Protein AF-L2GIT4-F1 (afdb_monomer)

InterPro domains:
  IPR013057 Amino acid transporter, transmembrane domain [PF01490] (2-165)

Secondary structure (DSSP, 8-state):
--GGGGSS---HHHHHHHHHHHHHHHHHHHHHHHHHHHHHHGGGGTTS-HHHHHTTT-HHHHHHHHHHHHIIIIIHHHHHHHHHHHHHHHHHHHHHHHHHHHHHHHT-BTTBPPPHHHHHHHHHHHHHHHHHTT-TTHHHHHHHHHHHHHHIIIIIHHHHHHHH-TTS-HHHHHHHHHHHHHHHHHHHHHHHHHHHHHHHHTT--TTSSS-S----------

Radius of gyration: 24.83 Å; Cα contacts (8 Å, |Δi|>4): 138; chains: 1; bounding box: 71×42×86 Å

Nearest PDB structures (foldseek):
  5u0p-assembly1_V  TM=5.743E-01  e=6.640E+00  Schizosaccharomyces pombe
  3zx6-assembly1_A  TM=2.828E-01  e=5.712E+00  Archaeoglobus fulgidus DSM 4304

pLDDT: mean 74.33, std 14.84, range [29.03, 93.0]

Structure (mmCIF, N/CA/C/O backbone):
data_AF-L2GIT4-F1
#
_entry.id   AF-L2GIT4-F1
#
loop_
_atom_site.group_PDB
_atom_site.id
_atom_site.type_symbol
_atom_site.label_atom_id
_atom_site.label_alt_id
_atom_site.label_comp_id
_atom_site.label_asym_id
_atom_site.label_entity_id
_atom_site.label_seq_id
_atom_site.pdbx_PDB_ins_code
_atom_site.Cartn_x
_atom_site.Cartn_y
_atom_site.Cartn_z
_atom_site.occupancy
_atom_site.B_iso_or_equiv
_atom_site.auth_seq_id
_atom_site.auth_comp_id
_atom_site.auth_asym_id
_atom_site.auth_atom_id
_atom_site.pdbx_PDB_model_num
ATOM 1 N N . MET A 1 1 ? -21.346 -3.918 3.680 1.00 40.78 1 MET A N 1
ATOM 2 C CA . MET A 1 1 ? -21.398 -5.076 4.596 1.00 40.78 1 MET A CA 1
ATOM 3 C C . MET A 1 1 ? -20.112 -5.078 5.399 1.00 40.78 1 MET A C 1
ATOM 5 O O . MET A 1 1 ? -19.057 -5.040 4.779 1.00 40.78 1 MET A O 1
ATOM 9 N N . ASP A 1 2 ? -20.188 -5.088 6.730 1.00 61.97 2 ASP A N 1
ATOM 10 C CA . ASP A 1 2 ? -19.009 -5.288 7.581 1.00 61.97 2 ASP A CA 1
ATOM 11 C C . ASP A 1 2 ? -18.577 -6.754 7.523 1.00 61.97 2 ASP A C 1
ATOM 13 O O . ASP A 1 2 ? -19.363 -7.649 7.837 1.00 61.97 2 ASP A O 1
ATOM 17 N N . ILE A 1 3 ? -17.322 -7.004 7.142 1.00 69.69 3 ILE A N 1
ATOM 18 C CA . ILE A 1 3 ? -16.761 -8.357 6.976 1.00 69.69 3 ILE A CA 1
ATOM 19 C C . ILE A 1 3 ? -16.886 -9.160 8.281 1.00 69.69 3 ILE A C 1
ATOM 21 O O . ILE A 1 3 ? -17.221 -10.343 8.262 1.00 69.69 3 ILE A O 1
ATOM 25 N N . PHE A 1 4 ? -16.727 -8.502 9.432 1.00 73.31 4 PHE A N 1
ATOM 26 C CA . PHE A 1 4 ? -16.826 -9.151 10.739 1.00 73.31 4 PHE A CA 1
ATOM 27 C C . PHE A 1 4 ? -18.248 -9.598 11.107 1.00 73.31 4 PHE A C 1
ATOM 29 O O . PHE A 1 4 ? -18.400 -10.585 11.823 1.00 73.31 4 PHE A O 1
ATOM 36 N N . ASN A 1 5 ? -19.280 -8.941 10.564 1.00 72.25 5 ASN A N 1
ATOM 37 C CA . ASN A 1 5 ? -20.681 -9.313 10.792 1.00 72.25 5 ASN A CA 1
ATOM 38 C C . ASN A 1 5 ? -21.116 -10.522 9.949 1.00 72.25 5 ASN A C 1
ATOM 40 O O . ASN A 1 5 ? -22.176 -11.087 10.194 1.00 72.25 5 ASN A O 1
ATOM 44 N N . SER A 1 6 ? -20.300 -10.928 8.970 1.00 77.44 6 SER A N 1
ATOM 45 C CA . SER A 1 6 ? -20.538 -12.115 8.138 1.00 77.44 6 SER A CA 1
ATOM 46 C C . SER A 1 6 ? -19.859 -13.389 8.664 1.00 77.44 6 SER A C 1
ATOM 48 O O . SER A 1 6 ? -20.017 -14.460 8.082 1.00 77.44 6 SER A O 1
ATOM 50 N N . MET A 1 7 ? -19.100 -13.299 9.764 1.00 80.00 7 MET A N 1
ATOM 51 C CA . MET A 1 7 ? -18.430 -14.458 10.356 1.00 80.00 7 MET A CA 1
ATOM 52 C C . MET A 1 7 ? -19.407 -15.341 11.137 1.00 80.00 7 MET A C 1
ATOM 54 O O . MET A 1 7 ? -20.245 -14.846 11.885 1.00 80.00 7 MET A O 1
ATOM 58 N N . LYS A 1 8 ? -19.229 -16.665 11.023 1.00 80.69 8 LYS A N 1
ATOM 59 C CA . LYS A 1 8 ? -20.021 -17.676 11.749 1.00 80.69 8 LYS A CA 1
ATOM 60 C C . LYS A 1 8 ? -19.954 -17.511 13.275 1.00 80.69 8 LYS A C 1
ATOM 62 O O . LYS A 1 8 ? -20.920 -17.817 13.960 1.00 80.69 8 LYS A O 1
ATOM 67 N N . ASP A 1 9 ? -18.824 -17.029 13.790 1.00 82.88 9 ASP A N 1
ATOM 68 C CA . ASP A 1 9 ? -18.650 -16.635 15.189 1.00 82.88 9 ASP A CA 1
ATOM 69 C C . ASP A 1 9 ? -18.115 -15.198 15.242 1.00 82.88 9 ASP A C 1
ATOM 71 O O . ASP A 1 9 ? -16.945 -14.937 14.945 1.00 82.88 9 ASP A O 1
ATOM 75 N N . SER A 1 10 ? -18.997 -14.269 15.607 1.00 83.62 10 SER A N 1
ATOM 76 C CA . SER A 1 10 ? -18.726 -12.834 15.728 1.00 83.62 10 SER A CA 1
ATOM 77 C C . SER A 1 10 ? -18.300 -12.416 17.141 1.00 83.62 10 SER A C 1
ATOM 79 O O . SER A 1 10 ? -18.234 -11.220 17.440 1.00 83.62 10 SER A O 1
ATOM 81 N N . SER A 1 11 ? -17.982 -13.365 18.031 1.00 86.62 11 SER A N 1
ATOM 82 C CA . SER A 1 11 ? -17.496 -13.030 19.369 1.00 86.62 11 SER A CA 1
ATOM 83 C C . SER A 1 11 ? -16.218 -12.183 19.296 1.00 86.62 11 SER A C 1
ATOM 85 O O . SER A 1 11 ? -15.308 -12.451 18.510 1.00 86.62 11 SER A O 1
ATOM 87 N N . LEU A 1 12 ? -16.105 -11.163 20.158 1.00 83.25 12 LEU A N 1
ATOM 88 C CA . LEU A 1 12 ? -14.952 -10.245 20.175 1.00 83.25 12 LEU A CA 1
ATOM 89 C C . LEU A 1 12 ? -13.606 -10.976 20.298 1.00 83.25 12 LEU A C 1
ATOM 91 O O . LEU A 1 12 ? -12.603 -10.547 19.727 1.00 83.25 12 LEU A O 1
ATOM 95 N N . LYS A 1 13 ? -13.578 -12.093 21.037 1.00 87.06 13 LYS A N 1
ATOM 96 C CA . LYS A 1 13 ? -12.385 -12.938 21.180 1.00 87.06 13 LYS A CA 1
ATOM 97 C C . LYS A 1 13 ? -12.010 -13.601 19.854 1.00 87.06 13 LYS A C 1
ATOM 99 O O . LYS A 1 13 ? -10.832 -13.581 19.496 1.00 87.06 13 LYS A O 1
ATOM 104 N N . ASN A 1 14 ? -12.987 -14.146 19.128 1.00 86.06 14 ASN A N 1
ATOM 105 C CA . ASN A 1 14 ? -12.749 -14.779 17.836 1.00 86.06 14 ASN A CA 1
ATOM 106 C C . ASN A 1 14 ? -12.350 -13.751 16.770 1.00 86.06 14 ASN A C 1
ATOM 108 O O . ASN A 1 14 ? -11.323 -13.929 16.119 1.00 86.06 14 ASN A O 1
ATOM 112 N N . VAL A 1 15 ? -13.067 -12.624 16.680 1.00 87.31 15 VAL A N 1
ATOM 113 C CA . VAL A 1 15 ? -12.730 -11.499 15.786 1.00 87.31 15 VAL A CA 1
ATOM 114 C C . VAL A 1 15 ? -11.283 -11.059 16.005 1.00 87.31 15 VAL A C 1
ATOM 116 O O . VAL A 1 15 ? -10.499 -10.994 15.061 1.00 87.31 15 VAL A O 1
ATOM 119 N N . ARG A 1 16 ? -10.886 -10.829 17.264 1.00 86.31 16 ARG A N 1
ATOM 120 C CA . ARG A 1 16 ? -9.512 -10.441 17.602 1.00 86.31 16 ARG A CA 1
ATOM 121 C C . ARG A 1 16 ? -8.493 -11.495 17.165 1.00 86.31 16 ARG A C 1
ATOM 123 O O . ARG A 1 16 ? -7.458 -11.134 16.612 1.00 86.31 16 ARG A O 1
ATOM 130 N N . LYS A 1 17 ? -8.767 -12.778 17.412 1.00 88.44 17 LYS A N 1
ATOM 131 C CA . LYS A 1 17 ? -7.866 -13.880 17.047 1.00 88.44 17 LYS A CA 1
ATOM 132 C C . LYS A 1 17 ? -7.682 -13.976 15.530 1.00 88.44 17 LYS A C 1
ATOM 134 O O . LYS A 1 17 ? -6.545 -14.027 15.068 1.00 88.44 17 LYS A O 1
ATOM 139 N N . VAL A 1 18 ? -8.777 -13.955 14.771 1.00 88.25 18 VAL A N 1
ATOM 140 C CA . VAL A 1 18 ? -8.758 -14.007 13.301 1.00 88.25 18 VAL A CA 1
ATOM 141 C C . VAL A 1 18 ? -8.000 -12.812 12.728 1.00 88.25 18 VAL A C 1
ATOM 143 O O . VAL A 1 18 ? -7.118 -13.009 11.896 1.00 88.25 18 VAL A O 1
ATOM 146 N N . THR A 1 19 ? -8.256 -11.597 13.220 1.00 87.12 19 THR A N 1
ATOM 147 C CA . THR A 1 19 ? -7.548 -10.391 12.766 1.00 87.12 19 THR A CA 1
ATOM 148 C C . THR A 1 19 ? -6.046 -10.461 13.041 1.00 87.12 19 THR A C 1
ATOM 150 O O . THR A 1 19 ? -5.259 -10.104 12.169 1.00 87.12 19 THR A O 1
ATOM 153 N N . ILE A 1 20 ? -5.622 -10.960 14.210 1.00 90.25 20 ILE A N 1
ATOM 154 C CA . ILE A 1 20 ? -4.192 -11.128 14.529 1.00 90.25 20 ILE A CA 1
ATOM 155 C C . ILE A 1 20 ? -3.538 -12.135 13.580 1.00 90.25 20 ILE A C 1
ATOM 157 O O . ILE A 1 20 ? -2.480 -11.853 13.025 1.00 90.25 20 ILE A O 1
ATOM 161 N N . ILE A 1 21 ? -4.167 -13.293 13.366 1.00 91.06 21 ILE A N 1
ATOM 162 C CA . ILE A 1 21 ? -3.632 -14.329 12.472 1.00 91.06 21 ILE A CA 1
ATOM 163 C C . ILE A 1 21 ? -3.535 -13.794 11.040 1.00 91.06 21 ILE A C 1
ATOM 165 O O . ILE A 1 21 ? -2.487 -13.920 10.409 1.00 91.06 21 ILE A O 1
ATOM 169 N N . ALA A 1 22 ? -4.592 -13.146 10.549 1.00 88.38 22 ALA A N 1
ATOM 170 C CA . ALA A 1 22 ? -4.611 -12.541 9.223 1.00 88.38 22 ALA A CA 1
ATOM 171 C C . ALA A 1 22 ? -3.517 -11.472 9.071 1.00 88.38 22 ALA A C 1
ATOM 173 O O . ALA A 1 22 ? -2.828 -11.451 8.055 1.00 88.38 22 ALA A O 1
ATOM 174 N N . ALA A 1 23 ? -3.304 -10.633 10.090 1.00 89.19 23 ALA A N 1
ATOM 175 C CA . ALA A 1 23 ? -2.252 -9.621 10.083 1.00 89.19 23 ALA A CA 1
ATOM 176 C C . ALA A 1 23 ? -0.844 -10.238 10.055 1.00 89.19 23 ALA A C 1
ATOM 178 O O . ALA A 1 23 ? 0.008 -9.765 9.303 1.00 89.19 23 ALA A O 1
ATOM 179 N N . ILE A 1 24 ? -0.594 -11.306 10.821 1.00 92.25 24 ILE A N 1
ATOM 180 C CA . ILE A 1 24 ? 0.695 -12.020 10.818 1.00 92.25 24 ILE A CA 1
ATOM 181 C C . ILE A 1 24 ? 0.959 -12.638 9.443 1.00 92.25 24 ILE A C 1
ATOM 183 O O . ILE A 1 24 ? 2.034 -12.439 8.879 1.00 92.25 24 ILE A O 1
ATOM 187 N N . ILE A 1 25 ? -0.029 -13.343 8.885 1.00 93.00 25 ILE A N 1
ATOM 188 C CA . ILE A 1 25 ? 0.085 -13.966 7.561 1.00 93.00 25 ILE A CA 1
ATOM 189 C C . ILE A 1 25 ? 0.335 -12.897 6.496 1.00 93.00 25 ILE A C 1
ATOM 191 O O . ILE A 1 25 ? 1.255 -13.040 5.696 1.00 93.00 25 ILE A O 1
ATOM 195 N N . ALA A 1 26 ? -0.431 -11.804 6.511 1.00 88.31 26 ALA A N 1
ATOM 196 C CA . ALA A 1 26 ? -0.240 -10.697 5.583 1.00 88.31 26 ALA A CA 1
ATOM 197 C C . ALA A 1 26 ? 1.167 -10.098 5.714 1.00 88.31 26 ALA A C 1
ATOM 199 O O . ALA A 1 26 ? 1.849 -9.928 4.710 1.00 88.31 26 ALA A O 1
ATOM 200 N N . THR A 1 27 ? 1.632 -9.843 6.939 1.00 87.94 27 THR A N 1
ATOM 201 C CA . THR A 1 27 ? 2.977 -9.299 7.193 1.00 87.94 27 THR A CA 1
ATOM 202 C C . THR A 1 27 ? 4.060 -10.215 6.635 1.00 87.94 27 THR A C 1
ATOM 204 O O . THR A 1 27 ? 4.975 -9.746 5.961 1.00 87.94 27 THR A O 1
ATOM 207 N N . PHE A 1 28 ? 3.939 -11.524 6.865 1.00 92.75 28 PHE A N 1
ATOM 208 C CA . PHE A 1 28 ? 4.881 -12.505 6.339 1.00 92.75 28 PHE A CA 1
ATOM 209 C C . PHE A 1 28 ? 4.867 -12.546 4.808 1.00 92.75 28 PHE A C 1
ATOM 211 O O . PHE A 1 28 ? 5.928 -12.493 4.191 1.00 92.75 28 PHE A O 1
ATOM 218 N N . LEU A 1 29 ? 3.685 -12.584 4.187 1.00 91.12 29 LEU A N 1
ATOM 219 C CA . LEU A 1 29 ? 3.553 -12.608 2.729 1.00 91.12 29 LEU A CA 1
ATOM 220 C C . LEU A 1 29 ? 4.115 -11.335 2.088 1.00 91.12 29 LEU A C 1
ATOM 222 O O . LEU A 1 29 ? 4.920 -11.430 1.165 1.00 91.12 29 LEU A O 1
ATOM 226 N N . TYR A 1 30 ? 3.751 -10.154 2.594 1.00 85.44 30 TYR A N 1
ATOM 227 C CA . TYR A 1 30 ? 4.276 -8.886 2.084 1.00 85.44 30 TYR A CA 1
ATOM 228 C C . TYR A 1 30 ? 5.786 -8.768 2.296 1.00 85.44 30 TYR A C 1
ATOM 230 O O . TYR A 1 30 ? 6.495 -8.362 1.378 1.00 85.44 30 TYR A O 1
ATOM 238 N N . GLY A 1 31 ? 6.290 -9.167 3.468 1.00 86.19 31 GLY A N 1
ATOM 239 C CA . GLY A 1 31 ? 7.722 -9.175 3.759 1.00 86.19 31 GLY A CA 1
ATOM 240 C C . GLY A 1 31 ? 8.495 -10.122 2.841 1.00 86.19 31 GLY A C 1
ATOM 241 O O . GLY A 1 31 ? 9.517 -9.736 2.278 1.00 86.19 31 GLY A O 1
ATOM 242 N N . PHE A 1 32 ? 7.980 -11.334 2.627 1.00 89.19 32 PHE A N 1
ATOM 243 C CA . PHE A 1 32 ? 8.587 -12.325 1.742 1.00 89.19 32 PHE A CA 1
ATOM 244 C C . PHE A 1 32 ? 8.594 -11.863 0.282 1.00 89.19 32 PHE A C 1
ATOM 246 O O . PHE A 1 32 ? 9.644 -11.883 -0.360 1.00 89.19 32 PHE A O 1
ATOM 253 N N . VAL A 1 33 ? 7.453 -11.397 -0.237 1.00 85.50 33 VAL A N 1
ATOM 254 C CA . VAL A 1 33 ? 7.344 -10.888 -1.614 1.00 85.50 33 VAL A CA 1
ATOM 255 C C . VAL A 1 33 ? 8.233 -9.661 -1.812 1.00 85.50 33 VAL A C 1
ATOM 257 O O . VAL A 1 33 ? 8.939 -9.585 -2.814 1.00 85.50 33 VAL A O 1
ATOM 260 N N . GLY A 1 34 ? 8.259 -8.734 -0.850 1.00 81.62 34 GLY A N 1
ATOM 261 C CA . GLY A 1 34 ? 9.123 -7.555 -0.897 1.00 81.62 34 GLY A CA 1
ATOM 262 C C . GLY A 1 34 ? 10.608 -7.918 -0.904 1.00 81.62 34 GLY A C 1
ATOM 263 O O . GLY A 1 34 ? 11.356 -7.426 -1.746 1.00 81.62 34 GLY A O 1
ATOM 264 N N . PHE 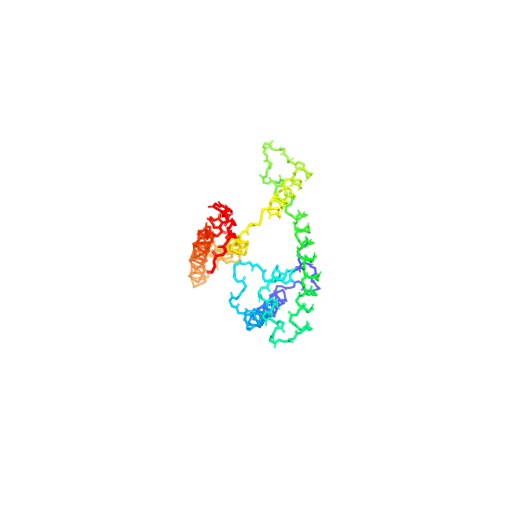A 1 35 ? 11.033 -8.826 -0.023 1.00 85.00 35 PHE A N 1
ATOM 265 C CA . PHE A 1 35 ? 12.421 -9.287 0.046 1.00 85.00 35 PHE A CA 1
ATOM 266 C C . PHE A 1 35 ? 12.855 -10.019 -1.229 1.00 85.00 35 PHE A C 1
ATOM 268 O O . PHE A 1 35 ? 13.905 -9.715 -1.797 1.00 85.00 35 PHE A O 1
ATOM 275 N N . MET A 1 36 ? 12.038 -10.959 -1.711 1.00 84.06 36 MET A N 1
ATOM 276 C CA . MET A 1 36 ? 12.332 -11.710 -2.935 1.00 84.06 36 MET A CA 1
ATOM 277 C C . MET A 1 36 ? 12.311 -10.805 -4.169 1.00 84.06 36 MET A C 1
ATOM 279 O O . MET A 1 36 ? 13.192 -10.919 -5.020 1.00 84.06 36 MET A O 1
ATOM 283 N N . GLY A 1 37 ? 11.363 -9.867 -4.241 1.00 78.75 37 GLY A N 1
ATOM 284 C CA . GLY A 1 37 ? 11.285 -8.865 -5.303 1.00 78.75 37 GLY A CA 1
ATOM 285 C C . GLY A 1 37 ? 12.512 -7.955 -5.329 1.00 78.75 37 GLY A C 1
ATOM 286 O O . GLY A 1 37 ? 13.122 -7.783 -6.384 1.00 78.75 37 GLY A O 1
ATOM 287 N N . PHE A 1 38 ? 12.940 -7.449 -4.168 1.00 82.00 38 PHE A N 1
ATOM 288 C CA . PHE A 1 38 ? 14.165 -6.655 -4.056 1.00 82.00 38 PHE A CA 1
ATOM 289 C C . PHE A 1 38 ? 15.407 -7.461 -4.455 1.00 82.00 38 PHE A C 1
ATOM 291 O O . PHE A 1 38 ? 16.266 -6.955 -5.169 1.00 82.00 38 PHE A O 1
ATOM 298 N N . ARG A 1 39 ? 15.499 -8.736 -4.067 1.00 82.44 39 ARG A N 1
ATOM 299 C CA . ARG A 1 39 ? 16.617 -9.601 -4.471 1.00 82.44 39 ARG A CA 1
ATOM 300 C C . ARG A 1 39 ? 16.641 -9.871 -5.980 1.00 82.44 39 ARG A C 1
ATOM 302 O O . ARG A 1 39 ? 17.721 -10.001 -6.552 1.00 82.44 39 ARG A O 1
ATOM 309 N N . ALA A 1 40 ? 15.474 -9.981 -6.611 1.00 77.31 40 ALA A N 1
ATOM 310 C CA . ALA A 1 40 ? 15.358 -10.274 -8.035 1.00 77.31 40 ALA A CA 1
ATOM 311 C C . ALA A 1 40 ? 15.652 -9.052 -8.917 1.00 77.31 40 ALA A C 1
ATOM 313 O O . ALA A 1 40 ? 16.379 -9.183 -9.899 1.00 77.31 40 ALA A O 1
ATOM 314 N N . VAL A 1 41 ? 15.105 -7.883 -8.568 1.00 76.56 41 VAL A N 1
ATOM 315 C CA . VAL A 1 41 ? 15.111 -6.686 -9.432 1.00 76.56 41 VAL A CA 1
ATOM 316 C C . VAL A 1 41 ? 16.031 -5.570 -8.912 1.00 76.56 41 VAL A C 1
ATOM 318 O O . VAL A 1 41 ? 16.429 -4.673 -9.655 1.00 76.56 41 VAL A O 1
ATOM 321 N N . GLY A 1 42 ? 16.426 -5.634 -7.640 1.00 74.44 42 GLY A N 1
ATOM 322 C CA . GLY A 1 42 ? 17.295 -4.649 -7.003 1.00 74.44 42 GLY A CA 1
ATOM 323 C C . GLY A 1 42 ? 16.693 -3.245 -6.990 1.00 74.44 42 GLY A C 1
ATOM 324 O O . GLY A 1 42 ? 15.481 -3.054 -6.912 1.00 74.44 42 GLY A O 1
ATOM 325 N N . THR A 1 43 ? 17.566 -2.247 -7.093 1.00 68.62 43 THR A N 1
ATOM 326 C CA . THR A 1 43 ? 17.201 -0.826 -7.196 1.00 68.62 43 THR A CA 1
ATOM 327 C C . THR A 1 43 ? 16.740 -0.416 -8.599 1.00 68.62 43 THR A C 1
ATOM 329 O O . THR A 1 43 ? 16.334 0.727 -8.787 1.00 68.62 43 THR A O 1
ATOM 332 N N . GLY A 1 44 ? 16.758 -1.331 -9.579 1.00 62.91 44 GLY A N 1
ATOM 333 C CA . GLY A 1 44 ? 16.443 -1.042 -10.984 1.00 62.91 44 GLY A CA 1
ATOM 334 C C . GLY A 1 44 ? 14.988 -0.646 -11.257 1.00 62.91 44 GLY A C 1
ATOM 335 O O . GLY A 1 44 ? 14.693 -0.155 -12.339 1.00 62.91 44 GLY A O 1
ATOM 336 N N . VAL A 1 45 ? 14.092 -0.831 -10.281 1.00 65.44 45 VAL A N 1
ATOM 337 C CA . VAL A 1 45 ? 12.664 -0.462 -10.338 1.00 65.44 45 VAL A CA 1
ATOM 338 C C . VAL A 1 45 ? 12.447 1.057 -10.284 1.00 65.44 45 VAL A C 1
ATOM 340 O O . VAL A 1 45 ? 11.456 1.559 -10.802 1.00 65.44 45 VAL A O 1
ATOM 343 N N . GLY A 1 46 ? 13.362 1.818 -9.676 1.00 67.38 46 GLY A N 1
ATOM 344 C CA . GLY A 1 46 ? 13.171 3.259 -9.496 1.00 67.38 46 GLY A CA 1
ATOM 345 C C . GLY A 1 46 ? 11.926 3.605 -8.660 1.00 67.38 46 GLY A C 1
ATOM 346 O O . GLY A 1 46 ? 11.625 2.938 -7.668 1.00 67.38 46 GLY A O 1
ATOM 347 N N . GLY A 1 47 ? 11.234 4.689 -9.032 1.00 64.44 47 GLY A N 1
ATOM 348 C CA . GLY A 1 47 ? 10.080 5.241 -8.304 1.00 64.44 47 GLY A CA 1
ATOM 349 C C . GLY A 1 47 ? 8.705 4.779 -8.796 1.00 64.44 47 GLY A C 1
ATOM 350 O O . GLY A 1 47 ? 7.695 5.195 -8.220 1.00 64.44 47 GLY A O 1
ATOM 351 N N . ASP A 1 48 ? 8.649 3.947 -9.836 1.00 68.06 48 ASP A N 1
ATOM 352 C CA . ASP A 1 48 ? 7.402 3.495 -10.448 1.00 68.06 48 ASP A CA 1
ATOM 353 C C . ASP A 1 48 ? 7.035 2.062 -10.015 1.00 68.06 48 ASP A C 1
ATOM 355 O O . ASP A 1 48 ? 7.893 1.276 -9.608 1.00 68.06 48 ASP A O 1
ATOM 359 N N . PRO A 1 49 ? 5.742 1.687 -10.031 1.00 71.12 49 PRO A N 1
ATOM 360 C CA . PRO A 1 49 ? 5.337 0.338 -9.651 1.00 71.12 49 PRO A CA 1
ATOM 361 C C . PRO A 1 49 ? 5.964 -0.732 -10.558 1.00 71.12 49 PRO A C 1
ATOM 363 O O . PRO A 1 49 ? 5.779 -0.702 -11.773 1.00 71.12 49 PRO A O 1
ATOM 366 N N . VAL A 1 50 ? 6.614 -1.734 -9.948 1.00 72.69 50 VAL A N 1
ATOM 367 C CA . VAL A 1 50 ? 7.334 -2.847 -10.614 1.00 72.69 50 VAL A CA 1
ATOM 368 C C . VAL A 1 50 ? 6.563 -3.440 -11.796 1.00 72.69 50 VAL A C 1
ATOM 370 O O . VAL A 1 50 ? 7.135 -3.712 -12.846 1.00 72.69 50 VAL A O 1
ATOM 373 N N . ILE A 1 51 ? 5.250 -3.620 -11.635 1.00 73.44 51 ILE A N 1
ATOM 374 C CA . ILE A 1 51 ? 4.391 -4.220 -12.654 1.00 73.44 51 ILE A CA 1
ATOM 375 C C . ILE A 1 51 ? 4.440 -3.464 -13.987 1.00 73.44 51 ILE A C 1
ATOM 377 O O . ILE A 1 51 ? 4.441 -4.100 -15.034 1.00 73.44 51 ILE A O 1
ATOM 381 N N . PHE A 1 52 ? 4.560 -2.136 -13.986 1.00 72.69 52 PHE A N 1
ATOM 382 C CA . PHE A 1 52 ? 4.598 -1.359 -15.227 1.00 72.69 52 PHE A CA 1
ATOM 383 C C . PHE A 1 52 ? 5.893 -1.558 -16.022 1.00 72.69 52 PHE A C 1
ATOM 385 O O . PHE A 1 52 ? 5.872 -1.431 -17.243 1.00 72.69 52 PHE A O 1
ATOM 392 N N . HIS A 1 53 ? 6.981 -1.977 -15.372 1.00 72.94 53 HIS A N 1
ATOM 393 C CA . HIS A 1 53 ? 8.225 -2.341 -16.055 1.00 72.94 53 HIS A CA 1
ATOM 394 C C . HIS A 1 53 ? 8.151 -3.711 -16.737 1.00 72.94 53 HIS A C 1
ATOM 396 O O . HIS A 1 53 ? 8.956 -4.002 -17.618 1.00 72.94 53 HIS A O 1
ATOM 402 N N . PHE A 1 54 ? 7.200 -4.563 -16.347 1.00 77.88 54 PHE A N 1
ATOM 403 C CA . PHE A 1 54 ? 7.031 -5.901 -16.919 1.00 77.88 54 PHE A CA 1
ATOM 404 C C . PHE A 1 54 ? 6.174 -5.917 -18.193 1.00 77.88 54 PHE A C 1
ATOM 406 O O . PHE A 1 54 ? 6.164 -6.918 -18.910 1.00 77.88 54 PHE A O 1
ATOM 413 N N . GLY A 1 55 ? 5.463 -4.821 -18.481 1.00 67.81 55 GLY A N 1
ATOM 414 C CA . GLY A 1 55 ? 4.670 -4.649 -19.701 1.00 67.81 55 GLY A CA 1
ATOM 415 C C . GLY A 1 55 ? 5.455 -4.106 -20.900 1.00 67.81 55 GLY A C 1
ATOM 416 O O . GLY A 1 55 ? 4.956 -4.155 -22.021 1.00 67.81 55 GLY A O 1
ATOM 417 N N . SER A 1 56 ? 6.672 -3.600 -20.686 1.00 65.31 56 SER A N 1
ATOM 418 C CA . SER A 1 56 ? 7.524 -2.983 -21.707 1.00 65.31 56 SER A CA 1
ATOM 419 C C . SER A 1 56 ? 8.892 -3.668 -21.795 1.00 65.31 56 SER A C 1
ATOM 421 O O . SER A 1 56 ? 9.283 -4.432 -20.910 1.00 65.31 56 SER A O 1
ATOM 423 N N . SER A 1 57 ? 9.629 -3.403 -22.878 1.00 67.88 57 SER A N 1
ATOM 424 C CA . SER A 1 57 ? 11.047 -3.760 -23.022 1.00 67.88 57 SER A CA 1
ATOM 425 C C . SER A 1 57 ? 11.883 -2.892 -22.077 1.00 67.88 57 SER A C 1
ATOM 427 O O . SER A 1 57 ? 12.505 -1.920 -22.495 1.00 67.88 57 SER A O 1
ATOM 429 N N . SER A 1 58 ? 11.789 -3.155 -20.775 1.00 74.56 58 SER A N 1
ATOM 430 C CA . SER A 1 58 ? 12.524 -2.402 -19.765 1.00 74.56 58 SER A CA 1
ATOM 431 C C . SER A 1 58 ? 13.888 -3.045 -19.489 1.00 74.56 58 SER A C 1
ATOM 433 O O . SER A 1 58 ? 14.001 -4.276 -19.542 1.00 74.56 58 SER A O 1
ATOM 435 N N . PRO A 1 59 ? 14.899 -2.255 -19.076 1.00 79.00 59 PRO A N 1
ATOM 436 C CA . PRO A 1 59 ? 16.205 -2.780 -18.660 1.00 79.00 59 PRO A CA 1
ATOM 437 C C . PRO A 1 59 ? 16.109 -3.831 -17.541 1.00 79.00 59 PRO A C 1
ATOM 439 O O . PRO A 1 59 ? 16.974 -4.689 -17.387 1.00 79.00 59 PRO A O 1
ATOM 442 N N . ILE A 1 60 ? 15.027 -3.786 -16.755 1.00 81.25 60 ILE A N 1
ATOM 443 C CA . ILE A 1 60 ? 14.704 -4.781 -15.731 1.00 81.25 60 ILE A CA 1
ATOM 444 C C . ILE A 1 60 ? 14.423 -6.147 -16.359 1.00 81.25 60 ILE A C 1
ATOM 446 O O . ILE A 1 60 ? 14.975 -7.152 -15.914 1.00 81.25 60 ILE A O 1
ATOM 450 N N . VAL A 1 61 ? 13.556 -6.196 -17.372 1.00 81.94 61 VAL A N 1
ATOM 451 C CA . VAL A 1 61 ? 13.176 -7.447 -18.046 1.00 81.94 61 VAL A CA 1
ATOM 452 C C . VAL A 1 61 ? 14.370 -8.018 -18.810 1.00 81.94 61 VAL A C 1
ATOM 454 O O . VAL A 1 61 ? 14.573 -9.231 -18.810 1.00 81.94 61 VAL A O 1
ATOM 457 N N . GLU A 1 62 ? 15.206 -7.161 -19.395 1.00 81.75 62 GLU A N 1
ATOM 458 C CA . GLU A 1 62 ? 16.454 -7.569 -20.052 1.00 81.75 62 GLU A CA 1
ATOM 459 C C . GLU A 1 62 ? 17.433 -8.209 -19.058 1.00 81.75 62 GLU A C 1
ATOM 461 O O . GLU A 1 62 ? 17.832 -9.357 -19.246 1.00 81.75 62 GLU A O 1
ATOM 466 N N . ASN A 1 63 ? 17.716 -7.550 -17.930 1.00 84.19 63 ASN A N 1
ATOM 467 C CA . ASN A 1 63 ? 18.613 -8.077 -16.893 1.00 84.19 63 ASN A CA 1
ATOM 468 C C . ASN A 1 63 ? 18.084 -9.384 -16.266 1.00 84.19 63 ASN A C 1
ATOM 470 O O . ASN A 1 63 ? 18.835 -10.329 -16.016 1.00 84.19 63 ASN A O 1
ATOM 474 N N . LEU A 1 64 ? 16.768 -9.487 -16.051 1.00 83.75 64 LEU A N 1
ATOM 475 C CA . LEU A 1 64 ? 16.145 -10.735 -15.600 1.00 83.75 64 LEU A CA 1
ATOM 476 C C . LEU A 1 64 ? 16.282 -11.852 -16.644 1.00 83.75 64 LEU A C 1
ATOM 478 O O . LEU A 1 64 ? 16.514 -13.004 -16.272 1.00 83.75 64 LEU A O 1
ATOM 482 N N . THR A 1 65 ? 16.154 -11.522 -17.932 1.00 86.06 65 THR A N 1
ATOM 483 C CA . THR A 1 65 ? 16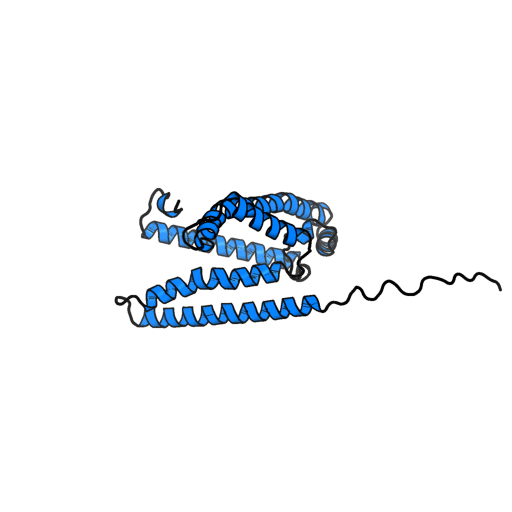.325 -12.467 -19.048 1.00 86.06 65 THR A CA 1
ATOM 484 C C . THR A 1 65 ? 17.756 -12.983 -19.124 1.00 86.06 65 THR A C 1
ATOM 486 O O . THR A 1 65 ? 17.951 -14.183 -19.308 1.00 86.06 65 THR A O 1
ATOM 489 N N . GLU A 1 66 ? 18.747 -12.121 -18.913 1.00 85.06 66 GLU A N 1
ATOM 490 C CA . GLU A 1 66 ? 20.157 -12.519 -18.866 1.00 85.06 66 GLU A CA 1
ATOM 491 C C . GLU A 1 66 ? 20.469 -13.426 -17.667 1.00 85.06 66 GLU A C 1
ATOM 493 O O . GLU A 1 66 ? 21.176 -14.422 -17.814 1.00 85.06 66 GLU A O 1
ATOM 498 N N . ARG A 1 67 ? 19.916 -13.131 -16.482 1.00 84.06 67 ARG A N 1
ATOM 499 C CA . ARG A 1 67 ? 20.202 -13.898 -15.252 1.00 84.06 67 ARG A CA 1
ATOM 500 C C . ARG A 1 67 ? 19.467 -15.230 -15.154 1.00 84.06 67 ARG A C 1
ATOM 502 O O . ARG A 1 67 ? 20.014 -16.183 -14.604 1.00 84.06 67 ARG A O 1
ATOM 509 N N . TYR A 1 68 ? 18.220 -15.287 -15.617 1.00 85.38 68 TYR A N 1
ATOM 510 C CA . TYR A 1 68 ? 17.323 -16.428 -15.390 1.00 85.38 68 TYR A CA 1
ATOM 511 C C . TYR A 1 68 ? 16.823 -17.084 -16.687 1.00 85.38 68 TYR A C 1
ATOM 513 O O . TYR A 1 68 ? 16.039 -18.035 -16.639 1.00 85.38 68 TYR A O 1
ATOM 521 N N . GLY A 1 69 ? 17.277 -16.604 -17.848 1.00 86.00 69 GLY A N 1
ATOM 522 C CA . GLY A 1 69 ? 16.877 -17.098 -19.163 1.00 86.00 69 GLY A CA 1
ATOM 523 C C . GLY A 1 69 ? 15.512 -16.578 -19.626 1.00 86.00 69 GLY A C 1
ATOM 524 O O . GLY A 1 69 ? 14.762 -15.938 -18.888 1.00 86.00 69 GLY A O 1
ATOM 525 N N . ILE A 1 70 ? 15.152 -16.889 -20.875 1.00 85.06 70 ILE A N 1
ATOM 526 C CA . ILE A 1 70 ? 13.967 -16.326 -21.548 1.00 85.06 70 ILE A CA 1
ATOM 527 C C . ILE A 1 70 ? 12.630 -16.681 -20.872 1.00 85.06 70 ILE A C 1
ATOM 529 O O . ILE A 1 70 ? 11.700 -15.876 -20.864 1.00 85.06 70 ILE A O 1
ATOM 533 N N . TYR A 1 71 ? 12.525 -17.857 -20.250 1.00 82.94 71 TYR A N 1
ATOM 534 C CA . TYR A 1 71 ? 11.284 -18.306 -19.613 1.00 82.94 71 TYR A CA 1
ATOM 535 C C . TYR A 1 71 ? 11.002 -17.587 -18.292 1.00 82.94 71 TYR A C 1
ATOM 537 O O . TYR A 1 71 ? 9.912 -17.041 -18.115 1.00 82.94 71 TYR A O 1
ATOM 545 N N . LEU A 1 72 ? 11.982 -17.533 -17.385 1.00 81.31 72 LEU A N 1
ATOM 546 C CA . LEU A 1 72 ? 11.816 -16.861 -16.093 1.00 81.31 72 LEU A CA 1
ATOM 547 C C . LEU A 1 72 ? 12.015 -15.346 -16.173 1.00 81.31 72 LEU A C 1
ATOM 549 O O . LEU A 1 72 ? 11.404 -14.623 -15.393 1.00 81.31 72 LEU A O 1
ATOM 553 N N . GLY A 1 73 ? 12.859 -14.863 -17.082 1.00 79.69 73 GLY A N 1
ATOM 554 C CA . GLY A 1 73 ? 13.215 -13.451 -17.159 1.00 79.69 73 GLY A CA 1
ATOM 555 C C . GLY A 1 73 ? 12.376 -12.614 -18.122 1.00 79.69 73 GLY A C 1
ATOM 556 O O . GLY A 1 73 ? 12.312 -11.403 -17.944 1.00 79.69 73 GLY A O 1
ATOM 557 N N . ASN A 1 74 ? 11.690 -13.237 -19.091 1.00 80.62 74 ASN A N 1
ATOM 558 C CA . ASN A 1 74 ? 10.872 -12.532 -20.087 1.00 80.62 74 ASN A CA 1
ATOM 559 C C . ASN A 1 74 ? 9.399 -12.966 -20.045 1.00 80.62 74 ASN A C 1
ATOM 561 O O . ASN A 1 74 ? 8.511 -12.144 -19.808 1.00 80.62 74 ASN A O 1
ATOM 565 N N . TYR A 1 75 ? 9.121 -14.264 -20.222 1.00 85.44 75 TYR A N 1
ATOM 566 C CA . TYR A 1 75 ? 7.740 -14.754 -20.293 1.00 85.44 75 TYR A CA 1
ATOM 567 C C . TYR A 1 75 ? 6.999 -14.655 -18.957 1.00 85.44 75 TYR A C 1
ATOM 569 O O . TYR A 1 75 ? 5.849 -14.216 -18.936 1.00 85.44 75 TYR A O 1
ATOM 577 N N . LEU A 1 76 ? 7.642 -15.016 -17.843 1.00 83.62 76 LEU A N 1
ATOM 578 C CA . LEU A 1 76 ? 7.009 -14.963 -16.524 1.00 83.62 76 LEU A CA 1
ATOM 579 C C . LEU A 1 76 ? 6.631 -13.526 -16.095 1.00 83.62 76 LEU A C 1
ATOM 581 O O . LEU A 1 76 ? 5.470 -13.326 -15.736 1.00 83.62 76 LEU A O 1
ATOM 585 N N . PRO A 1 77 ? 7.506 -12.502 -16.178 1.00 83.19 77 PRO A N 1
ATOM 586 C CA . PRO A 1 77 ? 7.122 -11.118 -15.889 1.00 83.19 77 PRO A CA 1
ATOM 587 C C . PRO A 1 77 ? 5.966 -10.615 -16.758 1.00 83.19 77 PRO A C 1
ATOM 589 O O . PRO A 1 77 ? 5.026 -10.017 -16.233 1.00 83.19 77 PRO A O 1
ATOM 592 N N . LYS A 1 78 ? 5.971 -10.922 -18.063 1.00 82.94 78 LYS A N 1
ATOM 593 C CA . LYS A 1 78 ? 4.867 -10.568 -18.973 1.00 82.94 78 LYS A CA 1
ATOM 594 C C . LYS A 1 78 ? 3.560 -11.270 -18.602 1.00 82.94 78 LYS A C 1
ATOM 596 O O . LYS A 1 78 ? 2.503 -10.641 -18.603 1.00 82.94 78 LYS A O 1
ATOM 601 N N . ALA A 1 79 ? 3.615 -12.548 -18.229 1.00 84.75 79 ALA A N 1
ATOM 602 C CA . ALA A 1 79 ? 2.447 -13.276 -17.738 1.00 84.75 79 ALA A CA 1
ATOM 603 C C . ALA A 1 79 ? 1.893 -12.629 -16.457 1.00 84.75 79 ALA A C 1
ATOM 605 O O . ALA A 1 79 ? 0.698 -12.351 -16.373 1.00 84.75 79 ALA A O 1
ATOM 606 N N . LEU A 1 80 ? 2.758 -12.283 -15.500 1.00 83.25 80 LEU A N 1
ATOM 607 C CA . LEU A 1 80 ? 2.356 -11.577 -14.281 1.00 83.25 80 LEU A CA 1
ATOM 608 C C . LEU A 1 80 ? 1.747 -10.204 -14.599 1.00 83.25 80 LEU A C 1
ATOM 610 O O . LEU A 1 80 ? 0.705 -9.866 -14.043 1.00 83.25 80 LEU A O 1
ATOM 614 N N . TYR A 1 81 ? 2.327 -9.445 -15.533 1.00 83.00 81 TYR A N 1
ATOM 615 C CA . TYR A 1 81 ? 1.751 -8.184 -16.002 1.00 83.00 81 TYR A CA 1
ATOM 616 C C . TYR A 1 81 ? 0.325 -8.381 -16.531 1.00 83.00 81 TYR A C 1
ATOM 618 O O . TYR A 1 81 ? -0.599 -7.714 -16.070 1.00 83.00 81 TYR A O 1
ATOM 626 N N . THR A 1 82 ? 0.120 -9.341 -17.435 1.00 82.69 82 THR A N 1
ATOM 627 C CA . THR A 1 82 ? -1.205 -9.610 -18.021 1.00 82.69 82 THR A CA 1
ATOM 628 C C . THR A 1 82 ? -2.235 -10.125 -17.014 1.00 82.69 82 THR A C 1
ATOM 630 O O . THR A 1 82 ? -3.418 -9.850 -17.185 1.00 82.69 82 THR A O 1
ATOM 633 N N . MET A 1 83 ? -1.820 -10.812 -15.945 1.00 82.00 83 MET A N 1
ATOM 634 C CA . MET A 1 83 ? -2.728 -11.261 -14.882 1.00 82.00 83 MET A CA 1
ATOM 635 C C . MET A 1 83 ? -3.076 -10.146 -13.892 1.00 82.00 83 MET A C 1
ATOM 637 O O . MET A 1 83 ? -4.241 -9.958 -13.545 1.00 82.00 83 MET A O 1
ATOM 641 N N . PHE A 1 84 ? -2.080 -9.394 -13.424 1.00 80.44 84 PHE A N 1
ATOM 642 C CA . PHE A 1 84 ? -2.269 -8.424 -12.346 1.00 80.44 84 PHE A CA 1
ATOM 643 C C . PHE A 1 84 ? -2.749 -7.056 -12.833 1.00 80.44 84 PHE A C 1
ATOM 645 O O . PHE A 1 84 ? -3.453 -6.371 -12.093 1.00 80.44 84 PHE A O 1
ATOM 652 N N . CYS A 1 85 ? -2.430 -6.660 -14.066 1.00 78.38 85 CYS A N 1
ATOM 653 C CA . CYS A 1 85 ? -2.870 -5.385 -14.626 1.00 78.38 85 CYS A CA 1
ATOM 654 C C . CYS A 1 85 ? -4.417 -5.290 -14.697 1.00 78.38 85 CYS A C 1
ATOM 656 O O . CYS A 1 85 ? -4.976 -4.333 -14.154 1.00 78.38 85 CYS A O 1
ATOM 658 N N . PRO A 1 86 ? -5.159 -6.302 -15.200 1.00 77.75 86 PRO A N 1
ATOM 659 C CA . PRO A 1 86 ? -6.624 -6.306 -15.144 1.00 77.75 86 PRO A CA 1
ATOM 660 C C . PRO A 1 86 ? -7.189 -6.316 -13.719 1.00 77.75 86 PRO A C 1
ATOM 662 O O . PRO A 1 86 ? -8.201 -5.667 -13.460 1.00 77.75 86 PRO A O 1
ATOM 665 N N . ILE A 1 87 ? -6.546 -7.018 -12.778 1.00 79.06 87 ILE A N 1
ATOM 666 C CA . ILE A 1 87 ? -6.958 -7.037 -11.362 1.00 79.06 87 ILE A CA 1
ATOM 667 C C . ILE A 1 87 ? -6.811 -5.639 -10.749 1.00 79.06 87 ILE A C 1
ATOM 669 O O . ILE A 1 87 ? -7.707 -5.165 -10.052 1.00 79.06 87 ILE A O 1
ATOM 673 N N . PHE A 1 88 ? -5.715 -4.947 -11.054 1.00 72.19 88 PHE A N 1
ATOM 674 C CA . PHE A 1 88 ? -5.481 -3.578 -10.612 1.00 72.19 88 PHE A CA 1
ATOM 675 C C . PHE A 1 88 ? -6.545 -2.614 -11.162 1.00 72.19 88 PHE A C 1
ATOM 677 O O . PHE A 1 88 ? -7.192 -1.902 -10.391 1.00 72.19 88 PHE A O 1
ATOM 684 N N . PHE A 1 89 ? -6.803 -2.639 -12.474 1.00 70.56 89 PHE A N 1
ATOM 685 C CA . PHE A 1 89 ? -7.798 -1.762 -13.101 1.00 70.56 89 PHE A CA 1
ATOM 686 C C . PHE A 1 89 ? -9.238 -2.082 -12.680 1.00 70.56 89 PHE A C 1
ATOM 688 O O . PHE A 1 89 ? -10.008 -1.169 -12.376 1.00 70.56 89 PHE A O 1
ATOM 695 N N . SER A 1 90 ? -9.609 -3.361 -12.596 1.00 73.69 90 SER A N 1
ATOM 696 C CA . SER A 1 90 ? -10.929 -3.755 -12.087 1.00 73.69 90 SER A CA 1
ATOM 697 C C . SER A 1 90 ? -11.108 -3.361 -10.622 1.00 73.69 90 SER A C 1
ATOM 699 O O . SER A 1 90 ? -12.173 -2.867 -10.257 1.00 73.69 90 SER A O 1
ATOM 701 N N . GLY A 1 91 ? -10.063 -3.472 -9.796 1.00 75.50 91 GLY A N 1
ATOM 702 C CA . GLY A 1 91 ? -10.073 -2.993 -8.416 1.00 75.50 91 GLY A CA 1
ATOM 703 C C . GLY A 1 91 ? -10.355 -1.493 -8.313 1.00 75.50 91 GLY A C 1
ATOM 704 O O . GLY A 1 91 ? -11.146 -1.075 -7.466 1.00 75.50 91 GLY A O 1
ATOM 705 N N . ILE A 1 92 ? -9.779 -0.673 -9.198 1.00 71.06 92 ILE A N 1
ATOM 706 C CA . ILE A 1 92 ? -10.080 0.766 -9.265 1.00 71.06 92 ILE A CA 1
ATOM 707 C C . ILE A 1 92 ? -11.567 0.986 -9.571 1.00 71.06 92 ILE A C 1
ATOM 709 O O . ILE A 1 92 ? -12.227 1.741 -8.855 1.00 71.06 92 ILE A O 1
ATOM 713 N N . ILE A 1 93 ? -12.114 0.287 -10.571 1.00 70.94 93 ILE A N 1
ATOM 714 C CA . ILE A 1 93 ? -13.532 0.384 -10.956 1.00 70.94 93 ILE A CA 1
ATOM 715 C C . ILE A 1 93 ? -14.447 -0.024 -9.792 1.00 70.94 93 ILE A C 1
ATOM 717 O O . ILE A 1 93 ? -15.391 0.697 -9.471 1.00 70.94 93 ILE A O 1
ATOM 721 N N . PHE A 1 94 ? -14.155 -1.135 -9.110 1.00 74.50 94 PHE A N 1
ATOM 722 C CA . PHE A 1 94 ? -14.924 -1.571 -7.942 1.00 74.50 94 PHE A CA 1
ATOM 723 C C . PHE A 1 94 ? -14.884 -0.545 -6.805 1.00 74.50 94 PHE A C 1
ATOM 725 O O . PHE A 1 94 ? -15.922 -0.245 -6.211 1.00 74.50 94 PHE A O 1
ATOM 732 N N . ASN A 1 95 ? -13.723 0.059 -6.543 1.00 75.00 95 ASN A N 1
ATOM 733 C CA . ASN A 1 95 ? -13.601 1.115 -5.539 1.00 75.00 95 ASN A CA 1
ATOM 734 C C . ASN A 1 95 ? -14.396 2.376 -5.910 1.00 75.00 95 ASN A C 1
ATOM 736 O O . ASN A 1 95 ? -14.927 3.035 -5.014 1.00 75.00 95 ASN A O 1
ATOM 740 N N . MET A 1 96 ? -14.580 2.688 -7.201 1.00 73.00 96 MET A N 1
ATOM 741 C CA . MET A 1 96 ? -15.433 3.813 -7.606 1.00 73.00 96 MET A CA 1
ATOM 742 C C . MET A 1 96 ? -16.865 3.668 -7.093 1.00 73.00 96 MET A C 1
ATOM 744 O O . MET A 1 96 ? -17.448 4.652 -6.645 1.00 73.00 96 MET A O 1
ATOM 748 N N . PHE A 1 97 ? -17.434 2.458 -7.100 1.00 74.94 97 PHE A N 1
ATOM 749 C CA . PHE A 1 97 ? -18.793 2.231 -6.597 1.00 74.94 97 PHE A CA 1
ATOM 750 C C . PHE A 1 97 ? -18.950 2.602 -5.118 1.00 74.94 97 PHE A C 1
ATOM 752 O O . PHE A 1 97 ? -20.029 3.033 -4.712 1.00 74.94 97 PHE A O 1
ATOM 759 N N . VAL A 1 98 ? -17.878 2.472 -4.334 1.00 77.25 98 VAL A N 1
ATOM 760 C CA . VAL A 1 98 ? -17.839 2.841 -2.913 1.00 77.25 98 VAL A CA 1
ATOM 761 C C . VAL A 1 98 ? -17.554 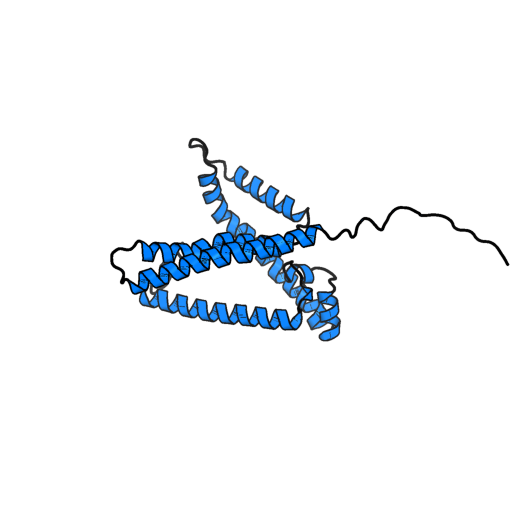4.335 -2.734 1.00 77.25 98 VAL A C 1
ATOM 763 O O . VAL A 1 98 ? -18.160 4.985 -1.884 1.00 77.25 98 VAL A O 1
ATOM 766 N N . ILE A 1 99 ? -16.662 4.897 -3.553 1.00 77.56 99 ILE A N 1
ATOM 767 C CA . ILE A 1 99 ? -16.200 6.287 -3.439 1.00 77.56 99 ILE A CA 1
ATOM 768 C C . ILE A 1 99 ? -17.240 7.283 -3.975 1.00 77.56 99 ILE A C 1
ATOM 770 O O . ILE A 1 99 ? -17.422 8.349 -3.387 1.00 77.56 99 ILE A O 1
ATOM 774 N N . ILE A 1 100 ? -17.957 6.954 -5.056 1.00 80.62 100 ILE A N 1
ATOM 775 C CA . ILE A 1 100 ? -18.916 7.866 -5.701 1.00 80.62 100 ILE A CA 1
ATOM 776 C C . ILE A 1 100 ? -19.997 8.361 -4.720 1.00 80.62 100 ILE A C 1
ATOM 778 O O . ILE A 1 100 ? -20.168 9.577 -4.632 1.00 80.62 100 ILE A O 1
ATOM 782 N N . PRO A 1 101 ? -20.686 7.511 -3.931 1.00 78.31 101 PRO A N 1
ATOM 783 C CA . PRO A 1 101 ? -21.659 7.981 -2.940 1.00 78.31 101 PRO A CA 1
ATOM 784 C C . PRO A 1 101 ? -21.057 8.911 -1.875 1.00 78.31 101 PRO A C 1
ATOM 786 O O . PRO A 1 101 ? -21.705 9.868 -1.446 1.00 78.31 101 PRO A O 1
ATOM 789 N N . ILE A 1 102 ? -19.810 8.657 -1.458 1.00 80.88 102 ILE A N 1
ATOM 790 C CA . ILE A 1 102 ? -19.091 9.482 -0.475 1.00 80.88 102 ILE A CA 1
ATOM 791 C C . ILE A 1 102 ? -18.791 10.861 -1.073 1.00 80.88 102 ILE A C 1
ATOM 793 O O . ILE A 1 102 ? -19.112 11.880 -0.458 1.00 80.88 102 ILE A O 1
ATOM 797 N N . LEU A 1 103 ? -18.256 10.899 -2.296 1.00 79.12 103 LEU A N 1
ATOM 798 C CA . LEU A 1 103 ? -17.992 12.138 -3.030 1.00 79.12 103 LEU A CA 1
ATOM 799 C C . LEU A 1 103 ? -19.281 12.913 -3.315 1.00 79.12 103 LEU A C 1
ATOM 801 O O . LEU A 1 103 ? -19.305 14.124 -3.138 1.00 79.12 103 LEU A O 1
ATOM 805 N N . GLN A 1 104 ? -20.375 12.242 -3.689 1.00 80.75 104 GLN A N 1
ATOM 806 C CA . GLN A 1 104 ? -21.677 12.891 -3.880 1.00 80.75 104 GLN A CA 1
ATOM 807 C C . GLN A 1 104 ? -22.158 13.597 -2.609 1.00 80.75 104 GLN A C 1
ATOM 809 O O . GLN A 1 104 ? -22.719 14.689 -2.684 1.00 80.75 104 GLN A O 1
ATOM 814 N N . LYS A 1 105 ? -21.926 12.996 -1.438 1.00 80.06 105 LYS A N 1
ATOM 815 C CA . LYS A 1 105 ? -22.264 13.610 -0.152 1.00 80.06 105 LYS A CA 1
ATOM 816 C C . LYS A 1 105 ? -21.361 14.808 0.155 1.00 80.06 105 LYS A C 1
ATOM 818 O O . LYS A 1 105 ? -21.863 15.844 0.583 1.00 80.06 105 LYS A O 1
ATOM 823 N N . TRP A 1 106 ? -20.059 14.690 -0.099 1.00 77.94 106 TRP A N 1
ATOM 824 C CA . TRP A 1 106 ? -19.081 15.760 0.137 1.00 77.94 106 TRP A CA 1
ATOM 825 C C . TRP A 1 106 ? -19.261 16.961 -0.796 1.00 77.94 106 TRP A C 1
ATOM 827 O O . TRP A 1 106 ? -19.168 18.100 -0.353 1.00 77.94 106 TRP A O 1
ATOM 837 N N . PHE A 1 107 ? -19.575 16.720 -2.068 1.00 78.25 107 PHE A N 1
ATOM 838 C CA . PHE A 1 107 ? -19.835 17.764 -3.061 1.00 78.25 107 PHE A CA 1
ATOM 839 C C . PHE A 1 107 ? -21.279 18.273 -3.051 1.00 78.25 107 PHE A C 1
ATOM 841 O O . PHE A 1 107 ? -21.655 19.068 -3.914 1.00 78.25 107 PHE A O 1
ATOM 848 N N . SER A 1 108 ? -22.109 17.830 -2.101 1.00 77.25 108 SER A N 1
ATOM 849 C CA . SER A 1 108 ? -23.453 18.380 -1.958 1.00 77.25 108 SER A CA 1
ATOM 850 C C . SER A 1 108 ? -23.368 19.833 -1.476 1.00 77.25 108 SER A C 1
ATOM 852 O O . SER A 1 108 ? -23.074 20.132 -0.322 1.00 77.25 108 SER A O 1
ATOM 854 N N . LEU A 1 109 ? -23.605 20.767 -2.394 1.00 66.06 109 LEU A N 1
ATOM 855 C CA . LEU A 1 109 ? -23.682 22.194 -2.104 1.00 66.06 109 LEU A CA 1
ATOM 856 C C . LEU A 1 109 ? -25.157 22.579 -1.992 1.00 66.06 109 LEU A C 1
ATOM 858 O O . LEU A 1 109 ? -25.950 22.322 -2.899 1.00 66.06 109 LEU A O 1
ATOM 862 N N . LYS A 1 110 ? -25.532 23.204 -0.869 1.00 63.34 110 LYS A N 1
ATOM 863 C CA . LYS A 1 110 ? -26.896 23.715 -0.622 1.00 63.34 110 LYS A CA 1
ATOM 864 C C . LYS A 1 110 ? -27.997 22.650 -0.791 1.00 63.34 110 LYS A C 1
ATOM 866 O O . LYS A 1 110 ? -29.039 22.915 -1.383 1.00 63.34 110 LYS A O 1
ATOM 871 N N . GLY A 1 111 ? -27.757 21.430 -0.305 1.00 67.00 111 GLY A N 1
ATOM 872 C CA . GLY A 1 111 ? -28.760 20.356 -0.283 1.00 67.00 111 GLY A CA 1
ATOM 873 C C . GLY A 1 111 ? -29.046 19.685 -1.632 1.00 67.00 111 GLY A C 1
ATOM 874 O O . GLY A 1 111 ? -29.873 18.778 -1.685 1.00 67.00 111 GLY A O 1
ATOM 875 N N . ARG A 1 112 ? -28.360 20.073 -2.716 1.00 67.69 112 ARG A N 1
ATOM 876 C CA . ARG A 1 112 ? -28.420 19.358 -3.997 1.00 67.69 112 ARG A CA 1
ATOM 877 C C . ARG A 1 112 ? -27.236 18.408 -4.102 1.00 67.69 112 ARG A C 1
ATOM 879 O O . ARG A 1 112 ? -26.088 18.840 -4.181 1.00 67.69 112 ARG A O 1
ATOM 886 N N . THR A 1 113 ? -27.512 17.110 -4.095 1.00 72.31 113 THR A N 1
ATOM 887 C CA . THR A 1 113 ? -26.503 16.087 -4.365 1.00 72.31 113 THR A CA 1
ATOM 888 C C . THR A 1 113 ? -26.205 16.054 -5.870 1.00 72.31 113 THR A C 1
ATOM 890 O O . THR A 1 113 ? -27.135 15.972 -6.677 1.00 72.31 113 THR A O 1
ATOM 893 N N . PRO A 1 114 ? -24.931 16.140 -6.293 1.00 73.56 114 PRO A N 1
ATOM 894 C CA . PRO A 1 114 ? -24.573 16.001 -7.699 1.00 73.56 114 PRO A CA 1
ATOM 895 C C . PRO A 1 114 ? -24.967 14.614 -8.212 1.00 73.56 114 PRO A C 1
ATOM 897 O O . PRO A 1 114 ? -24.916 13.618 -7.481 1.0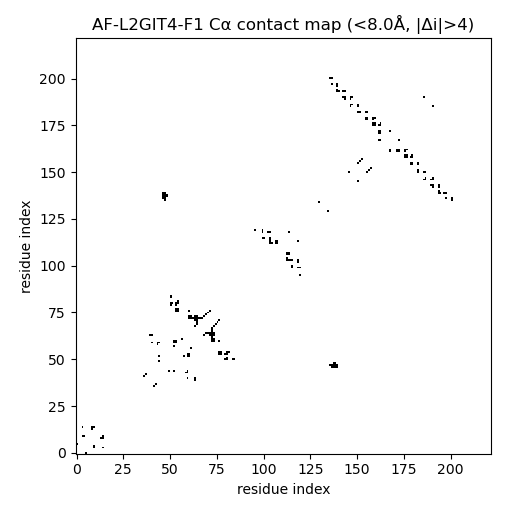0 73.56 114 PRO A O 1
ATOM 900 N N . SER A 1 115 ? -25.373 14.538 -9.481 1.00 82.25 115 SER A N 1
ATOM 901 C CA . SER A 1 115 ? -25.815 13.275 -10.069 1.00 82.25 115 SER A CA 1
ATOM 902 C C . SER A 1 115 ? -24.667 12.264 -10.118 1.00 82.25 115 SER A C 1
ATOM 904 O O . SER A 1 115 ? -23.494 12.612 -10.281 1.00 82.25 115 SER A O 1
ATOM 906 N N . ARG A 1 116 ? -25.009 10.979 -9.988 1.00 77.94 116 ARG A N 1
ATOM 907 C CA . ARG A 1 116 ? -24.022 9.891 -9.977 1.00 77.94 116 ARG A CA 1
ATOM 908 C C . ARG A 1 116 ? -23.199 9.873 -11.265 1.00 77.94 116 ARG A C 1
ATOM 910 O O . ARG A 1 116 ? -21.993 9.656 -11.216 1.00 77.94 116 ARG A O 1
ATOM 917 N N . ALA A 1 117 ? -23.850 10.154 -12.393 1.00 79.44 117 ALA A N 1
ATOM 918 C CA . ALA A 1 117 ? -23.217 10.243 -13.702 1.00 79.44 117 ALA A CA 1
ATOM 919 C C . ALA A 1 117 ? -22.157 11.354 -13.760 1.00 79.44 117 ALA A C 1
ATOM 921 O O . ALA A 1 117 ? -21.073 11.112 -14.273 1.00 79.44 117 ALA A O 1
ATOM 922 N N . VAL A 1 118 ? -22.420 12.528 -13.172 1.00 78.19 118 VAL A N 1
ATOM 923 C CA . VAL A 1 118 ? -21.467 13.653 -13.160 1.00 78.19 118 VAL A CA 1
ATOM 924 C C . VAL A 1 118 ? -20.232 13.330 -12.319 1.00 78.19 118 VAL A C 1
ATOM 926 O O . VAL A 1 118 ? -19.113 13.549 -12.772 1.00 78.19 118 VAL A O 1
ATOM 929 N N . VAL A 1 119 ? -20.415 12.754 -11.126 1.00 77.88 119 VAL A N 1
ATOM 930 C CA . VAL A 1 119 ? -19.284 12.354 -10.267 1.00 77.88 119 VAL A CA 1
ATOM 931 C C . VAL A 1 119 ? -18.468 11.230 -10.911 1.00 77.88 119 VAL A C 1
ATOM 933 O O . VAL A 1 119 ? -17.242 11.264 -10.871 1.00 77.88 119 VAL A O 1
ATOM 936 N N . THR A 1 120 ? -19.136 10.270 -11.557 1.00 79.00 120 THR A N 1
ATOM 937 C CA . THR A 1 120 ? -18.465 9.186 -12.293 1.00 79.00 120 THR A CA 1
ATOM 938 C C . THR A 1 120 ? -17.671 9.739 -13.475 1.00 79.00 120 THR A C 1
ATOM 940 O O . THR A 1 120 ? -16.500 9.413 -13.622 1.00 79.00 120 THR A O 1
ATOM 943 N N . LEU A 1 121 ? -18.274 10.622 -14.279 1.00 81.19 121 LEU A N 1
ATOM 944 C CA . LEU A 1 121 ? -17.625 11.241 -15.433 1.00 81.19 121 LEU A CA 1
ATOM 945 C C . LEU A 1 121 ? -16.389 12.043 -15.014 1.00 81.19 121 LEU A C 1
ATOM 947 O O . LEU A 1 121 ? -15.334 11.866 -15.610 1.00 81.19 121 LEU A O 1
ATOM 951 N N . ALA A 1 122 ? -16.489 12.869 -13.970 1.00 78.25 122 ALA A N 1
ATOM 952 C CA . ALA A 1 122 ? -15.354 13.640 -13.462 1.00 78.25 122 ALA A CA 1
ATOM 953 C C . ALA A 1 122 ? -14.190 12.734 -13.027 1.00 78.25 122 ALA A C 1
ATOM 955 O O . ALA A 1 122 ? -13.030 13.023 -13.313 1.00 78.25 122 ALA A O 1
ATOM 956 N N . LEU A 1 123 ? -14.503 11.611 -12.380 1.00 76.69 123 LEU A N 1
ATOM 957 C CA . LEU A 1 123 ? -13.505 10.659 -11.905 1.00 76.69 123 LEU A CA 1
ATOM 958 C C . LEU A 1 123 ? -12.880 9.856 -13.060 1.00 76.69 123 LEU A C 1
ATOM 960 O O . LEU A 1 123 ? -11.670 9.647 -13.074 1.00 76.69 123 LEU A O 1
ATOM 964 N N . CYS A 1 124 ? -13.668 9.483 -14.072 1.00 77.25 124 CYS A N 1
ATOM 965 C CA . CYS A 1 124 ? -13.162 8.887 -15.310 1.00 77.25 124 CYS A CA 1
ATOM 966 C C . CYS A 1 124 ? -12.274 9.859 -16.097 1.00 77.25 124 CYS A C 1
ATOM 968 O O . CYS A 1 124 ? -11.220 9.449 -16.570 1.00 77.25 124 CYS A O 1
ATOM 970 N N . VAL A 1 125 ? -12.659 11.135 -16.207 1.00 77.38 125 VAL A N 1
ATOM 971 C CA . VAL A 1 125 ? -11.851 12.178 -16.862 1.00 77.38 125 VAL A CA 1
ATOM 972 C C . VAL A 1 125 ? -10.540 12.391 -16.111 1.00 77.38 125 VAL A C 1
ATOM 974 O O . VAL A 1 125 ? -9.495 12.467 -16.747 1.00 77.38 125 VAL A O 1
ATOM 977 N N . PHE A 1 126 ? -10.570 12.419 -14.775 1.00 72.94 126 PHE A N 1
ATOM 978 C CA . PHE A 1 126 ? -9.358 12.486 -13.960 1.00 72.94 126 PHE A CA 1
ATOM 979 C C . PHE A 1 126 ? -8.438 11.291 -14.235 1.00 72.94 126 PHE A C 1
ATOM 981 O O . PHE A 1 126 ? -7.278 11.489 -14.580 1.00 72.94 126 PHE A O 1
ATOM 988 N N . LEU A 1 127 ? -8.957 10.060 -14.174 1.00 70.69 1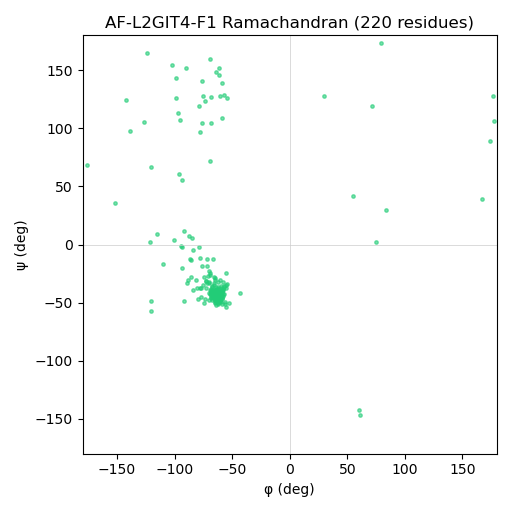27 LEU A N 1
ATOM 989 C CA . LEU A 1 127 ? -8.150 8.866 -14.436 1.00 70.69 127 LEU A CA 1
ATOM 990 C C . LEU A 1 127 ? -7.605 8.812 -15.865 1.00 70.69 127 LEU A C 1
ATOM 992 O O . LEU A 1 127 ? -6.451 8.445 -16.066 1.00 70.69 127 LEU A O 1
ATOM 996 N N . PHE A 1 128 ? -8.409 9.204 -16.850 1.00 68.38 128 PHE A N 1
ATOM 997 C CA . PHE A 1 128 ? -7.995 9.267 -18.248 1.00 68.38 128 PHE A CA 1
ATOM 998 C C . PHE A 1 128 ? -6.905 10.323 -18.463 1.00 68.38 128 PHE A C 1
ATOM 1000 O O . PHE A 1 128 ? -5.894 10.037 -19.099 1.00 68.38 128 PHE A O 1
ATOM 1007 N N . ALA A 1 129 ? -7.045 11.506 -17.857 1.00 64.06 129 ALA A N 1
ATOM 1008 C CA . ALA A 1 129 ? -6.017 12.544 -17.887 1.00 64.06 129 ALA A CA 1
ATOM 1009 C C . ALA A 1 129 ? -4.703 12.064 -17.245 1.00 64.06 129 ALA A C 1
ATOM 1011 O O . ALA A 1 129 ? -3.633 12.288 -17.808 1.00 64.06 129 ALA A O 1
ATOM 1012 N N . THR A 1 130 ? -4.776 11.336 -16.123 1.00 61.88 130 THR A N 1
ATOM 1013 C CA . THR A 1 130 ? -3.594 10.726 -15.485 1.00 61.88 130 THR A CA 1
ATOM 1014 C C . THR A 1 130 ? -3.013 9.536 -16.255 1.00 61.88 130 THR A C 1
ATOM 1016 O O . THR A 1 130 ? -1.872 9.163 -16.010 1.00 61.88 130 THR A O 1
ATOM 1019 N N . ALA A 1 131 ? -3.779 8.928 -17.166 1.00 60.22 131 ALA A N 1
ATOM 1020 C CA . ALA A 1 131 ? -3.324 7.818 -18.002 1.00 60.22 131 ALA A CA 1
ATOM 1021 C C . ALA A 1 131 ? -2.662 8.291 -19.308 1.00 60.22 131 ALA A C 1
ATOM 1023 O O . ALA A 1 131 ? -1.772 7.614 -19.812 1.00 60.22 131 ALA A O 1
ATOM 1024 N N . ILE A 1 132 ? -3.083 9.439 -19.856 1.00 56.28 132 ILE A N 1
ATOM 1025 C CA . ILE A 1 132 ? -2.503 10.012 -21.083 1.00 56.28 132 ILE A CA 1
ATOM 1026 C C . ILE A 1 132 ? -1.201 10.760 -20.800 1.00 56.28 132 ILE A C 1
ATOM 1028 O O . ILE A 1 132 ? -0.281 10.713 -21.614 1.00 56.28 132 ILE A O 1
ATOM 1032 N N . VAL A 1 133 ? -1.111 11.459 -19.667 1.00 56.50 133 VAL A N 1
ATOM 1033 C CA . VAL A 1 133 ? 0.127 12.126 -19.256 1.00 56.50 133 VAL A CA 1
ATOM 1034 C C . VAL A 1 133 ? 0.863 11.182 -18.310 1.00 56.50 133 VAL A C 1
ATOM 1036 O O . VAL A 1 133 ? 0.405 11.027 -17.178 1.00 56.50 133 VAL A O 1
ATOM 1039 N N . PRO A 1 134 ? 1.971 10.537 -18.725 1.00 55.03 134 PRO A N 1
ATOM 1040 C CA . PRO A 1 134 ? 2.742 9.696 -17.822 1.00 55.03 134 PRO A CA 1
ATOM 1041 C C . PRO A 1 134 ? 3.222 10.546 -16.642 1.00 55.03 134 PRO A C 1
ATOM 1043 O O . PRO A 1 134 ? 4.064 11.432 -16.787 1.00 55.03 134 PRO A O 1
ATOM 1046 N N . ILE A 1 135 ? 2.645 10.306 -15.465 1.00 59.28 135 ILE A N 1
ATOM 1047 C CA . ILE A 1 135 ? 3.080 10.947 -14.226 1.00 59.28 135 ILE A CA 1
ATOM 1048 C C . ILE A 1 135 ? 4.342 10.216 -13.781 1.00 59.28 135 ILE A C 1
ATOM 1050 O O . ILE A 1 135 ? 4.264 9.165 -13.148 1.00 59.28 135 ILE A O 1
ATOM 1054 N N . SER A 1 136 ? 5.506 10.773 -14.113 1.00 58.12 136 SER A N 1
ATOM 1055 C CA . SER A 1 136 ? 6.782 10.325 -13.552 1.00 58.12 136 SER A CA 1
ATOM 1056 C C . SER A 1 136 ? 6.709 10.360 -12.021 1.00 58.12 136 SER A C 1
ATOM 1058 O O . SER A 1 136 ? 6.381 11.406 -11.447 1.00 58.12 136 SER A O 1
ATOM 1060 N N . GLY A 1 137 ? 7.008 9.242 -11.354 1.00 63.88 137 GLY A N 1
ATOM 1061 C CA . GLY A 1 137 ? 6.930 9.152 -9.894 1.00 63.88 137 GLY A CA 1
ATOM 1062 C C . GLY A 1 137 ? 5.526 8.844 -9.371 1.00 63.88 137 GLY A C 1
ATOM 1063 O O . GLY A 1 137 ? 5.187 9.230 -8.246 1.00 63.88 137 GLY A O 1
ATOM 1064 N N . LEU A 1 138 ? 4.709 8.125 -10.148 1.00 69.56 138 LEU A N 1
ATOM 1065 C CA . LEU A 1 138 ? 3.385 7.663 -9.722 1.00 69.56 138 LEU A CA 1
ATOM 1066 C C . LEU A 1 138 ? 3.471 6.851 -8.419 1.00 69.56 138 LEU A C 1
ATOM 1068 O O . LEU A 1 138 ? 2.619 7.003 -7.543 1.00 69.56 138 LEU A O 1
ATOM 1072 N N . GLY A 1 139 ? 4.522 6.043 -8.243 1.00 69.94 139 GLY A N 1
ATOM 1073 C CA . GLY A 1 139 ? 4.751 5.309 -6.996 1.00 69.94 139 GLY A CA 1
ATOM 1074 C C . GLY A 1 139 ? 5.004 6.230 -5.798 1.00 69.94 139 GLY A C 1
ATOM 1075 O O . GLY A 1 139 ? 4.495 5.967 -4.706 1.00 69.94 139 GLY A O 1
ATOM 1076 N N . SER A 1 140 ? 5.694 7.357 -5.993 1.00 71.81 140 SER A N 1
ATOM 1077 C CA . SER A 1 140 ? 5.874 8.383 -4.956 1.00 71.81 140 SER A CA 1
ATOM 1078 C C . SER A 1 140 ? 4.564 9.100 -4.626 1.00 71.81 140 SER A C 1
ATOM 1080 O O . SER A 1 140 ? 4.264 9.290 -3.448 1.00 71.81 140 SER A O 1
ATOM 1082 N N . VAL A 1 141 ? 3.733 9.416 -5.625 1.00 73.50 141 VAL A N 1
ATOM 1083 C CA . VAL A 1 141 ? 2.397 10.006 -5.410 1.00 73.50 141 VAL A CA 1
ATOM 1084 C C . VAL A 1 141 ? 1.484 9.043 -4.644 1.00 73.50 141 VAL A C 1
ATOM 1086 O O . VAL A 1 141 ? 0.878 9.435 -3.646 1.00 73.50 141 VAL A O 1
ATOM 1089 N N . ILE A 1 142 ? 1.433 7.770 -5.052 1.00 76.62 142 ILE A N 1
ATOM 1090 C CA . ILE A 1 142 ? 0.672 6.723 -4.353 1.00 76.62 142 ILE A CA 1
ATOM 1091 C C . ILE A 1 142 ? 1.183 6.558 -2.919 1.00 76.62 142 ILE A C 1
ATOM 1093 O O . ILE A 1 142 ? 0.376 6.434 -2.001 1.00 76.62 142 ILE A O 1
ATOM 1097 N N . SER A 1 143 ? 2.501 6.608 -2.707 1.00 75.50 143 SER A N 1
ATOM 1098 C CA . SER A 1 143 ? 3.096 6.513 -1.369 1.00 75.50 143 SER A CA 1
ATOM 1099 C C . SER A 1 143 ? 2.691 7.691 -0.482 1.00 75.50 143 SER A C 1
ATOM 1101 O O . SER A 1 143 ? 2.282 7.473 0.653 1.00 75.50 143 SER A O 1
ATOM 1103 N N . ILE A 1 144 ? 2.732 8.925 -0.997 1.00 79.25 144 ILE A N 1
ATOM 1104 C CA . ILE A 1 144 ? 2.310 10.129 -0.260 1.00 79.25 144 ILE A CA 1
ATOM 1105 C C . ILE A 1 144 ? 0.829 10.039 0.121 1.00 79.25 144 ILE A C 1
ATOM 1107 O O . ILE A 1 144 ? 0.479 10.221 1.287 1.00 79.25 144 ILE A O 1
ATOM 1111 N N . ILE A 1 145 ? -0.041 9.711 -0.840 1.00 80.62 145 ILE A N 1
ATOM 1112 C CA . ILE A 1 145 ? -1.478 9.523 -0.587 1.00 80.62 145 ILE A CA 1
ATOM 1113 C C . ILE A 1 145 ? -1.687 8.406 0.442 1.00 80.62 145 ILE A C 1
ATOM 1115 O O . ILE A 1 145 ? -2.478 8.554 1.374 1.00 80.62 145 ILE A O 1
ATOM 1119 N N . GLY A 1 146 ? -0.935 7.313 0.312 1.00 79.81 146 GLY A N 1
ATOM 1120 C CA . GLY A 1 146 ? -0.911 6.209 1.259 1.00 79.81 146 GLY A CA 1
ATOM 1121 C C . GLY A 1 146 ? -0.579 6.682 2.670 1.00 79.81 146 GLY A C 1
ATOM 1122 O O . GLY A 1 146 ? -1.367 6.441 3.582 1.00 79.81 146 GLY A O 1
ATOM 1123 N N . PHE A 1 147 ? 0.525 7.405 2.867 1.00 80.25 147 PHE A N 1
ATOM 1124 C CA . PHE A 1 147 ? 0.926 7.903 4.185 1.00 80.25 147 PHE A CA 1
ATOM 1125 C C . PHE A 1 147 ? -0.095 8.877 4.778 1.00 80.25 147 PHE A C 1
ATOM 1127 O O . PHE A 1 147 ? -0.416 8.761 5.961 1.00 80.25 147 PHE A O 1
ATOM 1134 N N . LEU A 1 148 ? -0.648 9.784 3.971 1.00 82.69 148 LEU A N 1
ATOM 1135 C CA . LEU A 1 148 ? -1.622 10.778 4.427 1.00 82.69 148 LEU A CA 1
ATOM 1136 C C . LEU A 1 148 ? -2.981 10.174 4.790 1.00 82.69 148 LEU A C 1
ATOM 1138 O O . LEU A 1 148 ? -3.640 10.677 5.693 1.00 82.69 148 LEU A O 1
ATOM 1142 N N . LEU A 1 149 ? -3.413 9.106 4.116 1.00 83.31 149 LEU A N 1
ATOM 1143 C CA . LEU A 1 149 ? -4.712 8.483 4.386 1.00 83.31 149 LEU A CA 1
ATOM 1144 C C . LEU A 1 149 ? -4.608 7.355 5.414 1.00 83.31 149 LEU A C 1
ATOM 1146 O O . LEU A 1 149 ? -5.373 7.310 6.376 1.00 83.31 149 LEU A O 1
ATOM 1150 N N . THR A 1 150 ? -3.654 6.441 5.249 1.00 82.12 150 THR A N 1
ATOM 1151 C CA . THR A 1 150 ? -3.585 5.230 6.081 1.00 82.12 150 THR A CA 1
ATOM 1152 C C . THR A 1 150 ? -3.059 5.507 7.484 1.00 82.12 150 THR A C 1
ATOM 1154 O O . THR A 1 150 ? -3.551 4.894 8.432 1.00 82.12 150 THR A O 1
ATOM 1157 N N . THR A 1 151 ? -2.124 6.448 7.654 1.00 83.06 151 THR A N 1
ATOM 1158 C CA . THR A 1 151 ? -1.516 6.734 8.965 1.00 83.06 151 THR A CA 1
ATOM 1159 C C . THR A 1 151 ? -2.533 7.309 9.960 1.00 83.06 151 THR A C 1
ATOM 1161 O O . THR A 1 151 ? -2.641 6.778 11.073 1.00 83.06 151 THR A O 1
ATOM 1164 N N . PRO A 1 152 ? -3.360 8.312 9.587 1.00 81.62 152 PRO A N 1
ATOM 1165 C CA . PRO A 1 152 ? -4.414 8.809 10.465 1.00 81.62 152 PRO A CA 1
ATOM 1166 C C . PRO A 1 152 ? -5.459 7.750 10.815 1.00 81.62 152 PRO A C 1
ATOM 1168 O O . PRO A 1 152 ? -5.846 7.632 11.976 1.00 81.62 152 PRO A O 1
ATOM 1171 N N . LEU A 1 153 ? -5.896 6.966 9.827 1.00 83.75 153 LEU A N 1
ATOM 1172 C CA . LEU A 1 153 ? -6.939 5.952 10.000 1.00 83.75 153 LEU A CA 1
ATOM 1173 C C . LEU A 1 153 ? -6.471 4.762 10.851 1.00 83.75 153 LEU A C 1
ATOM 1175 O O . LEU A 1 153 ? -7.235 4.264 11.676 1.00 83.75 153 LEU A O 1
ATOM 1179 N N . SER A 1 154 ? -5.225 4.321 10.674 1.00 81.88 154 SER A N 1
ATOM 1180 C CA . SER A 1 154 ? -4.720 3.083 11.287 1.00 81.88 154 SER A CA 1
ATOM 1181 C C . SER A 1 154 ? -4.113 3.299 12.670 1.00 81.88 154 SER A C 1
ATOM 1183 O O . SER A 1 154 ? -4.218 2.419 13.522 1.00 81.88 154 SER A O 1
ATOM 1185 N N . PHE A 1 155 ? -3.484 4.454 12.908 1.00 82.94 155 PHE A N 1
ATOM 1186 C CA . PHE A 1 155 ? -2.714 4.697 14.133 1.00 82.94 155 PHE A CA 1
ATOM 1187 C C . PHE A 1 155 ? -3.240 5.886 14.929 1.00 82.94 155 PHE A C 1
ATOM 1189 O O . PHE A 1 155 ? -3.489 5.762 16.129 1.00 82.94 155 PHE A O 1
ATOM 1196 N N . MET A 1 156 ? -3.468 7.025 14.271 1.00 83.62 156 MET A N 1
ATOM 1197 C CA . MET A 1 156 ? -3.839 8.256 14.970 1.00 83.62 156 MET A CA 1
ATOM 1198 C C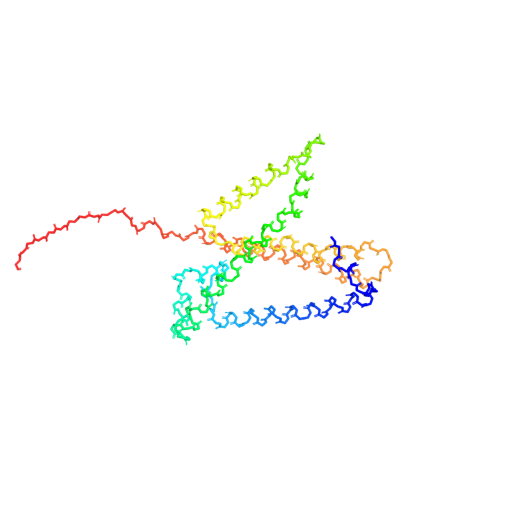 . MET A 1 156 ? -5.254 8.182 15.553 1.00 83.62 156 MET A C 1
ATOM 1200 O O . MET A 1 156 ? -5.447 8.478 16.728 1.00 83.62 156 MET A O 1
ATOM 1204 N N . TYR A 1 157 ? -6.240 7.741 14.770 1.00 85.00 157 TYR A N 1
ATOM 1205 C CA . TYR A 1 157 ? -7.636 7.686 15.202 1.00 85.00 157 TYR A CA 1
ATOM 1206 C C . TYR A 1 157 ? -7.864 6.711 16.377 1.00 85.00 157 TYR A C 1
ATOM 1208 O O . TYR A 1 157 ? -8.435 7.139 17.386 1.00 85.00 157 TYR A O 1
ATOM 1216 N N . PRO A 1 158 ? -7.362 5.457 16.353 1.00 84.94 158 PRO A N 1
ATOM 1217 C CA . PRO A 1 158 ? -7.474 4.563 17.508 1.00 84.94 158 PRO A CA 1
ATOM 1218 C C . PRO A 1 158 ? -6.743 5.085 18.753 1.00 84.94 158 PRO A C 1
ATOM 1220 O O . PRO A 1 158 ? -7.250 4.946 19.866 1.00 84.94 158 PRO A O 1
ATOM 1223 N N . ALA A 1 159 ? -5.573 5.711 18.589 1.00 84.75 159 ALA A N 1
ATOM 1224 C CA . ALA A 1 159 ? -4.802 6.245 19.711 1.00 84.75 159 ALA A CA 1
ATOM 1225 C C . ALA A 1 159 ? -5.481 7.468 20.353 1.00 84.75 159 ALA A C 1
ATOM 1227 O O . ALA A 1 159 ? -5.577 7.547 21.580 1.00 84.75 159 ALA A O 1
ATOM 1228 N N . LEU A 1 160 ? -6.028 8.380 19.542 1.00 86.38 160 LEU A N 1
ATOM 1229 C CA . LEU A 1 160 ? -6.839 9.501 20.026 1.00 86.38 160 LEU A CA 1
ATOM 1230 C C . LEU A 1 160 ? -8.080 8.999 20.773 1.00 86.38 160 LEU A C 1
ATOM 1232 O O . LEU A 1 160 ? -8.386 9.495 21.856 1.00 86.38 160 LEU A O 1
ATOM 1236 N N . PHE A 1 161 ? -8.750 7.965 20.260 1.00 86.25 161 PHE A N 1
ATOM 1237 C CA . PHE A 1 161 ? -9.897 7.362 20.941 1.00 86.25 161 PHE A CA 1
ATOM 1238 C C . PHE A 1 161 ? -9.539 6.850 22.349 1.00 86.25 161 PHE A C 1
ATOM 1240 O O . PHE A 1 161 ? -10.277 7.083 23.310 1.00 86.25 161 PHE A O 1
ATOM 1247 N N . VAL A 1 162 ? -8.378 6.204 22.509 1.00 84.88 162 VAL A N 1
ATOM 1248 C CA . VAL A 1 162 ? -7.901 5.731 23.822 1.00 84.88 162 VAL A CA 1
ATOM 1249 C C . VAL A 1 162 ? -7.528 6.893 24.750 1.00 84.88 162 VAL A C 1
ATOM 1251 O O . VAL A 1 162 ? -7.832 6.823 25.943 1.00 84.88 162 VAL A O 1
ATOM 1254 N N . LEU A 1 163 ? -6.925 7.966 24.227 1.00 83.62 163 LEU A N 1
ATOM 1255 C CA . LEU A 1 163 ? -6.563 9.161 25.002 1.00 83.62 163 LEU A CA 1
ATOM 1256 C C . LEU A 1 163 ? -7.784 9.852 25.619 1.00 83.62 163 LEU A C 1
ATOM 1258 O O . LEU A 1 163 ? -7.757 10.209 26.800 1.00 83.62 163 LEU A O 1
ATOM 1262 N N . PHE A 1 164 ? -8.858 9.996 24.841 1.00 84.88 164 PHE A N 1
ATOM 1263 C CA . PHE A 1 164 ? -10.083 10.671 25.278 1.00 84.88 164 PHE A CA 1
ATOM 1264 C C . PHE A 1 164 ? -11.045 9.768 26.058 1.00 84.88 164 PHE A C 1
ATOM 1266 O O . PHE A 1 164 ? -12.043 10.252 26.587 1.00 84.88 164 PHE A O 1
ATOM 1273 N N . THR A 1 165 ? -10.751 8.471 26.188 1.00 83.81 165 THR A N 1
ATOM 1274 C CA . THR A 1 165 ? -11.581 7.564 26.987 1.00 83.81 165 THR A CA 1
ATOM 1275 C C . THR A 1 165 ? -11.282 7.741 28.489 1.00 83.81 165 THR A C 1
ATOM 1277 O O . THR A 1 165 ? -10.156 7.483 28.932 1.00 83.81 165 THR A O 1
ATOM 1280 N N . PRO A 1 166 ? -12.271 8.127 29.320 1.00 71.62 166 PRO A N 1
ATOM 1281 C CA . PRO A 1 166 ? -12.041 8.438 30.734 1.00 71.62 166 PRO A CA 1
ATOM 1282 C C . PRO A 1 166 ? -11.693 7.211 31.595 1.00 71.62 166 PRO A C 1
ATOM 1284 O O . PRO A 1 166 ? -10.998 7.356 32.594 1.00 71.62 166 PRO A O 1
ATOM 1287 N N . SER A 1 167 ? -12.089 6.000 31.188 1.00 68.44 167 SER A N 1
ATOM 1288 C CA . SER A 1 167 ? -11.943 4.753 31.963 1.00 68.44 167 SER A CA 1
ATOM 1289 C C . SER A 1 167 ? -10.612 4.003 31.781 1.00 68.44 167 SER A C 1
ATOM 1291 O O . SER A 1 167 ? -10.466 2.875 32.256 1.00 68.44 167 SER A O 1
ATOM 1293 N N . ARG A 1 168 ? -9.632 4.575 31.068 1.00 71.94 168 ARG A N 1
ATOM 1294 C CA . ARG A 1 168 ? -8.353 3.907 30.759 1.00 71.94 168 ARG A CA 1
ATOM 1295 C C . ARG A 1 168 ? -7.229 4.332 31.705 1.00 71.94 168 ARG A C 1
ATOM 1297 O O . ARG A 1 168 ? -7.137 5.498 32.082 1.00 71.94 168 ARG A O 1
ATOM 1304 N N . SER A 1 169 ? -6.355 3.378 32.049 1.00 73.44 169 SER A N 1
ATOM 1305 C CA . SER A 1 169 ? -5.210 3.609 32.939 1.00 73.44 169 SER A CA 1
ATOM 1306 C C . SER A 1 169 ? -4.237 4.645 32.363 1.00 73.44 169 SER A C 1
ATOM 1308 O O . SER A 1 169 ? -4.100 4.776 31.142 1.00 73.44 169 SER A O 1
ATOM 1310 N N . GLY A 1 170 ? -3.522 5.361 33.239 1.00 76.88 170 GLY A N 1
ATOM 1311 C CA . GLY A 1 170 ? -2.554 6.390 32.835 1.00 76.88 170 GLY A CA 1
ATOM 1312 C C . GLY A 1 170 ? -1.476 5.876 31.872 1.00 76.88 170 GLY A C 1
ATOM 1313 O O . GLY A 1 170 ? -1.114 6.570 30.928 1.00 76.88 170 GLY A O 1
ATOM 1314 N N . ILE A 1 171 ? -1.046 4.619 32.025 1.00 81.38 171 ILE A N 1
ATOM 1315 C CA . ILE A 1 171 ? -0.043 3.979 31.157 1.00 81.38 171 ILE A CA 1
ATOM 1316 C C . ILE A 1 171 ? -0.563 3.821 29.720 1.00 81.38 171 ILE A C 1
ATOM 1318 O O . ILE A 1 171 ? 0.162 4.098 28.765 1.00 81.38 171 ILE A O 1
ATOM 1322 N N . MET A 1 172 ? -1.833 3.433 29.541 1.00 80.88 172 MET A N 1
ATOM 1323 C CA . MET A 1 172 ? -2.429 3.317 28.202 1.00 80.88 172 MET A CA 1
ATOM 1324 C C . MET A 1 172 ? -2.545 4.678 27.509 1.00 80.88 172 MET A C 1
ATOM 1326 O O . MET A 1 172 ? -2.388 4.757 26.289 1.00 80.88 172 MET A O 1
ATOM 1330 N N . LYS A 1 173 ? -2.785 5.749 28.274 1.00 82.69 173 LYS A N 1
ATOM 1331 C CA . LYS A 1 173 ? -2.819 7.117 27.744 1.00 82.69 173 LYS A CA 1
ATOM 1332 C C . LYS A 1 173 ? -1.430 7.575 27.299 1.00 82.69 173 LYS A C 1
ATOM 1334 O O . LYS A 1 173 ? -1.297 8.062 26.183 1.00 82.69 173 LYS A O 1
ATOM 1339 N N . ILE A 1 174 ? -0.390 7.331 28.099 1.00 86.06 174 ILE A N 1
ATOM 1340 C CA . ILE A 1 174 ? 1.000 7.652 27.726 1.00 86.06 174 ILE A CA 1
ATOM 1341 C C . ILE A 1 174 ? 1.406 6.908 26.447 1.00 86.06 174 ILE A C 1
ATOM 1343 O O . ILE A 1 174 ? 1.866 7.534 25.494 1.00 86.06 174 ILE A O 1
ATOM 1347 N N . GLY A 1 175 ? 1.163 5.594 26.384 1.00 86.12 175 GLY A N 1
ATOM 1348 C CA . GLY A 1 175 ? 1.457 4.798 25.189 1.00 86.12 175 GLY A CA 1
ATOM 1349 C C . GLY A 1 175 ? 0.722 5.304 23.944 1.00 86.12 175 GLY A C 1
ATOM 1350 O O . GLY A 1 175 ? 1.312 5.408 22.873 1.00 86.12 175 GLY A O 1
ATOM 1351 N N . SER A 1 176 ? -0.542 5.706 24.091 1.00 85.50 176 SER A N 1
ATOM 1352 C CA . SER A 1 176 ? -1.324 6.278 22.987 1.00 85.50 176 SER A CA 1
ATOM 1353 C C . SER A 1 176 ? -0.789 7.644 22.541 1.00 85.50 176 SER A C 1
ATOM 1355 O O . SER A 1 176 ? -0.749 7.918 21.344 1.00 85.50 176 SER A O 1
ATOM 1357 N N . GLY A 1 177 ? -0.307 8.476 23.470 1.00 85.19 177 GLY A N 1
ATOM 1358 C CA . GLY A 1 177 ? 0.364 9.741 23.151 1.00 85.19 177 GLY A CA 1
ATOM 1359 C C . GLY A 1 177 ? 1.629 9.545 22.309 1.00 85.19 177 GLY A C 1
ATOM 1360 O O . GLY A 1 177 ? 1.819 10.246 21.315 1.00 85.19 177 GLY A O 1
ATOM 1361 N N . ILE A 1 178 ? 2.444 8.536 22.639 1.00 89.56 178 ILE A N 1
ATOM 1362 C CA . ILE A 1 178 ? 3.634 8.168 21.852 1.00 89.56 178 ILE A CA 1
ATOM 1363 C C . ILE A 1 178 ? 3.233 7.738 20.434 1.00 89.56 178 ILE A C 1
ATOM 1365 O O . ILE A 1 178 ? 3.838 8.188 19.462 1.00 89.56 178 ILE A O 1
ATOM 1369 N N . VAL A 1 179 ? 2.188 6.913 20.298 1.00 88.12 179 VAL A N 1
ATOM 1370 C CA . VAL A 1 179 ? 1.689 6.456 18.988 1.00 88.12 179 VAL A CA 1
ATOM 1371 C C . VAL A 1 179 ? 1.220 7.628 18.126 1.00 88.12 179 VAL A C 1
ATOM 1373 O O . VAL A 1 179 ? 1.534 7.661 16.936 1.00 88.12 179 VAL A O 1
ATOM 1376 N N . VAL A 1 180 ? 0.522 8.615 18.700 1.00 87.69 180 VAL A N 1
ATOM 1377 C CA . VAL A 1 180 ? 0.116 9.831 17.970 1.00 87.69 180 VAL A CA 1
ATOM 1378 C C . VAL A 1 180 ? 1.338 10.620 17.498 1.00 87.69 180 VAL A C 1
ATOM 1380 O O . VAL A 1 180 ? 1.417 10.963 16.318 1.00 87.69 180 VAL A O 1
ATOM 1383 N N . GLY A 1 181 ? 2.312 10.861 18.381 1.00 86.06 181 GLY A N 1
ATOM 1384 C CA . GLY A 1 181 ? 3.538 11.583 18.028 1.00 86.06 181 GLY A CA 1
ATOM 1385 C C . GLY A 1 181 ? 4.317 10.901 16.900 1.00 86.06 181 GLY A C 1
ATOM 1386 O O . GLY A 1 181 ? 4.689 11.548 15.920 1.00 86.06 181 GLY A O 1
ATOM 1387 N N . LEU A 1 182 ? 4.487 9.579 16.985 1.00 87.19 182 LEU A N 1
ATOM 1388 C CA . LEU A 1 182 ? 5.159 8.792 15.951 1.00 87.19 182 LEU A CA 1
ATOM 1389 C C . LEU A 1 182 ? 4.383 8.800 14.625 1.00 87.19 182 LEU A C 1
ATOM 1391 O O . LEU A 1 182 ? 4.986 8.911 13.562 1.00 87.19 182 LEU A O 1
ATOM 1395 N N . SER A 1 183 ? 3.051 8.737 14.678 1.00 85.56 183 SER A N 1
ATOM 1396 C CA . SER A 1 183 ? 2.192 8.799 13.488 1.00 85.56 183 SER A CA 1
ATOM 1397 C C . SER A 1 183 ? 2.375 10.111 12.725 1.00 85.56 183 SER A C 1
ATOM 1399 O O . SER A 1 183 ? 2.507 10.101 11.503 1.00 85.56 183 SER A O 1
ATOM 1401 N N . ILE A 1 184 ? 2.440 11.239 13.439 1.00 86.06 184 ILE A N 1
ATOM 1402 C CA . ILE A 1 184 ? 2.695 12.554 12.836 1.00 86.06 184 ILE A CA 1
ATOM 1403 C C . ILE A 1 184 ? 4.110 12.602 12.251 1.00 86.06 184 ILE A C 1
ATOM 1405 O O . ILE A 1 184 ? 4.281 13.049 11.118 1.00 86.06 184 ILE A O 1
ATOM 1409 N N . ALA A 1 185 ? 5.111 12.103 12.982 1.00 86.12 185 ALA A N 1
ATOM 1410 C CA . ALA A 1 185 ? 6.495 12.072 12.513 1.00 86.12 185 ALA A CA 1
ATOM 1411 C C . ALA A 1 185 ? 6.657 11.241 11.229 1.00 86.12 185 ALA A C 1
ATOM 1413 O O . ALA A 1 185 ? 7.311 11.690 10.292 1.00 86.12 185 ALA A O 1
ATOM 1414 N N . ILE A 1 186 ? 6.021 10.069 11.151 1.00 83.81 186 ILE A N 1
ATOM 1415 C CA . ILE A 1 186 ? 6.016 9.217 9.953 1.00 83.81 186 ILE A CA 1
ATOM 1416 C C . ILE A 1 186 ? 5.302 9.925 8.801 1.00 83.81 186 ILE A C 1
ATOM 1418 O O . ILE A 1 186 ? 5.838 9.996 7.697 1.00 83.81 186 ILE A O 1
ATOM 1422 N N . MET A 1 187 ? 4.117 10.481 9.059 1.00 84.38 187 MET A N 1
ATOM 1423 C CA . MET A 1 187 ? 3.322 11.163 8.042 1.00 84.38 187 MET A CA 1
ATOM 1424 C C . MET A 1 187 ? 4.075 12.358 7.452 1.00 84.38 187 MET A C 1
ATOM 1426 O O . MET A 1 187 ? 4.159 12.469 6.234 1.00 84.38 187 MET A O 1
ATOM 1430 N N . VAL A 1 188 ? 4.654 13.227 8.282 1.00 84.56 188 VAL A N 1
ATOM 1431 C CA . VAL A 1 188 ? 5.398 14.410 7.820 1.00 84.56 188 VAL 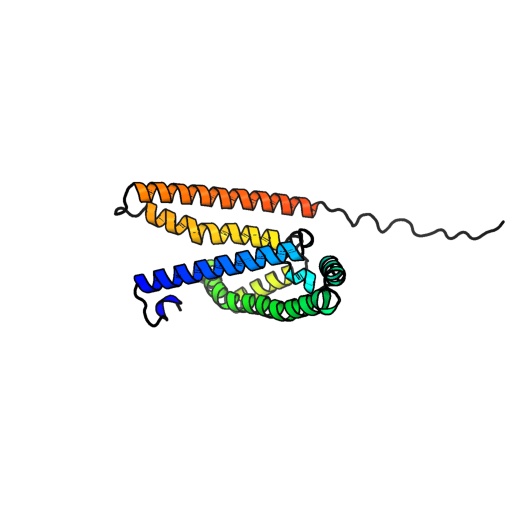A CA 1
ATOM 1432 C C . VAL A 1 188 ? 6.750 14.011 7.231 1.00 84.56 188 VAL A C 1
ATOM 1434 O O . VAL A 1 188 ? 7.086 14.448 6.134 1.00 84.56 188 VAL A O 1
ATOM 1437 N N . GLY A 1 189 ? 7.505 13.154 7.919 1.00 82.62 189 GLY A N 1
ATOM 1438 C CA . GLY A 1 189 ? 8.856 12.756 7.526 1.00 82.62 189 GLY A CA 1
ATOM 1439 C C . GLY A 1 189 ? 8.889 11.992 6.206 1.00 82.62 189 GLY A C 1
ATOM 1440 O O . GLY A 1 189 ? 9.597 12.396 5.285 1.00 82.62 189 GLY A O 1
ATOM 1441 N N . LEU A 1 190 ? 8.084 10.933 6.064 1.00 81.69 190 LEU A N 1
ATOM 1442 C CA . LEU A 1 190 ? 8.066 10.139 4.830 1.00 81.69 190 LEU A CA 1
ATOM 1443 C C . LEU A 1 190 ? 7.443 10.903 3.658 1.00 81.69 190 LEU A C 1
ATOM 1445 O O . LEU A 1 190 ? 7.900 10.755 2.523 1.00 81.69 190 LEU A O 1
ATOM 1449 N N . THR A 1 191 ? 6.451 11.761 3.921 1.00 81.31 191 THR A N 1
ATOM 1450 C CA . THR A 1 191 ? 5.893 12.647 2.888 1.00 81.31 191 THR A CA 1
ATOM 1451 C C . THR A 1 191 ? 6.933 13.658 2.419 1.00 81.31 191 THR A C 1
ATOM 1453 O O . THR A 1 191 ? 7.114 13.813 1.215 1.00 81.31 191 THR A O 1
ATOM 1456 N N . ALA A 1 192 ? 7.675 14.294 3.331 1.00 82.81 192 ALA A N 1
ATOM 1457 C CA . ALA A 1 192 ? 8.741 15.227 2.973 1.00 82.81 192 ALA A CA 1
ATOM 1458 C C . ALA A 1 192 ? 9.841 14.541 2.148 1.00 82.81 192 ALA A C 1
ATOM 1460 O O . ALA A 1 192 ? 10.219 15.054 1.097 1.00 82.81 192 ALA A O 1
ATOM 1461 N N . MET A 1 193 ? 10.287 13.34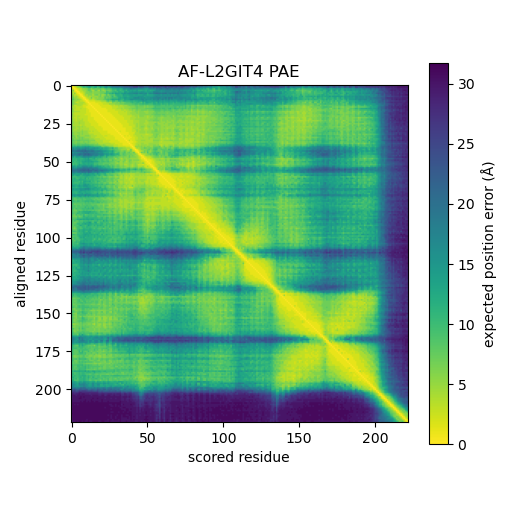6 2.557 1.00 81.44 193 MET A N 1
ATOM 1462 C CA . MET A 1 193 ? 11.263 12.561 1.791 1.00 81.44 193 MET A CA 1
ATOM 1463 C C . MET A 1 193 ? 10.765 12.258 0.374 1.00 81.44 193 MET A C 1
ATOM 1465 O O . MET A 1 193 ? 11.513 12.420 -0.587 1.00 81.44 193 MET A O 1
ATOM 1469 N N . LYS A 1 194 ? 9.495 11.863 0.223 1.00 78.88 194 LYS A N 1
ATOM 1470 C CA . LYS A 1 194 ? 8.923 11.539 -1.091 1.00 78.88 194 LYS A CA 1
ATOM 1471 C C . LYS A 1 194 ? 8.629 12.757 -1.959 1.00 78.88 194 LYS A C 1
ATOM 1473 O O . LYS A 1 194 ? 8.697 12.644 -3.177 1.00 78.88 194 LYS A O 1
ATOM 1478 N N . ILE A 1 195 ? 8.358 13.918 -1.366 1.00 78.00 195 ILE A N 1
ATOM 1479 C CA . ILE A 1 195 ? 8.252 15.184 -2.103 1.00 78.00 195 ILE A CA 1
ATOM 1480 C C . ILE A 1 195 ? 9.623 15.605 -2.642 1.00 78.00 195 ILE A C 1
ATOM 1482 O O . ILE A 1 195 ? 9.708 16.017 -3.796 1.00 78.00 195 ILE A O 1
ATOM 1486 N N . VAL A 1 196 ? 10.691 15.463 -1.849 1.00 78.75 196 VAL A N 1
ATOM 1487 C CA . VAL A 1 196 ? 12.064 15.746 -2.301 1.00 78.75 196 VAL A CA 1
ATOM 1488 C C . VAL A 1 196 ? 12.450 14.823 -3.464 1.00 78.75 196 VAL A C 1
ATOM 1490 O O . VAL A 1 196 ? 12.903 15.309 -4.497 1.00 78.75 196 VAL A O 1
ATOM 1493 N N . ASP A 1 197 ? 12.166 13.526 -3.341 1.00 71.44 197 ASP A N 1
ATOM 1494 C CA . ASP A 1 197 ? 12.361 12.508 -4.389 1.00 71.44 197 ASP A CA 1
ATOM 1495 C C . ASP A 1 197 ? 11.550 12.816 -5.669 1.00 71.44 197 ASP A C 1
ATOM 1497 O O . ASP A 1 197 ? 12.012 12.657 -6.794 1.00 71.44 197 ASP A O 1
ATOM 1501 N N . LEU A 1 198 ? 10.329 13.342 -5.524 1.00 68.38 198 LEU A N 1
ATOM 1502 C CA . LEU A 1 198 ? 9.512 13.777 -6.662 1.00 68.38 198 LEU A CA 1
ATOM 1503 C C . LEU A 1 198 ? 10.048 15.066 -7.310 1.00 68.38 198 LEU A C 1
ATOM 1505 O O . LEU A 1 198 ? 9.925 15.261 -8.520 1.00 68.38 198 LEU A O 1
ATOM 1509 N N . SER A 1 199 ? 10.631 15.964 -6.513 1.00 68.81 199 SER A N 1
ATOM 1510 C CA . SER A 1 199 ? 11.199 17.222 -7.000 1.00 68.81 199 SER A CA 1
ATOM 1511 C C . SER A 1 199 ? 12.507 17.025 -7.768 1.00 68.81 199 SER A C 1
ATOM 1513 O O . SER A 1 199 ? 12.739 17.752 -8.730 1.00 68.81 199 SER A O 1
ATOM 1515 N N . SER A 1 200 ? 13.310 16.012 -7.425 1.00 63.31 200 SER A N 1
ATOM 1516 C CA . SER A 1 200 ? 14.520 15.650 -8.175 1.00 63.31 200 SER A CA 1
ATOM 1517 C C . SER A 1 200 ? 14.200 14.984 -9.520 1.00 63.31 200 SER A C 1
ATOM 1519 O O . SER A 1 200 ? 14.912 15.220 -10.493 1.00 63.31 200 SER A O 1
ATOM 1521 N N . LEU A 1 201 ? 13.092 14.239 -9.623 1.00 58.72 201 LEU A N 1
ATOM 1522 C CA . LEU A 1 201 ? 12.624 13.646 -10.887 1.00 58.72 201 LEU A CA 1
ATOM 1523 C C . LEU A 1 201 ? 12.203 14.693 -11.935 1.00 58.72 201 LEU A C 1
ATOM 1525 O O . LEU A 1 201 ? 12.351 14.452 -13.130 1.00 58.72 201 LEU A O 1
ATOM 1529 N N . LYS A 1 202 ? 11.736 15.879 -11.515 1.00 52.59 202 LYS A N 1
ATOM 1530 C CA . LYS A 1 202 ? 11.417 16.996 -12.431 1.00 52.59 202 LYS A CA 1
ATOM 1531 C C . LYS A 1 202 ? 12.649 17.670 -13.049 1.00 52.59 202 LYS A C 1
ATOM 1533 O O . LYS A 1 202 ? 12.485 18.471 -13.964 1.00 52.59 202 LYS A O 1
ATOM 1538 N N . VAL A 1 203 ? 13.852 17.385 -12.547 1.00 43.56 203 VAL A N 1
ATOM 1539 C CA . VAL A 1 203 ? 15.092 18.072 -12.942 1.00 43.56 203 VAL A CA 1
ATOM 1540 C C . VAL A 1 203 ? 15.914 17.261 -13.951 1.00 43.56 203 VAL A C 1
ATOM 1542 O O . VAL A 1 203 ? 16.971 17.732 -14.341 1.00 43.56 203 VAL A O 1
ATOM 1545 N N . SER A 1 204 ? 15.459 16.098 -14.443 1.00 35.59 204 SER A N 1
ATOM 1546 C CA . SER A 1 204 ? 16.180 15.398 -15.523 1.00 35.59 204 SER A CA 1
ATOM 1547 C C . SER A 1 204 ? 15.929 16.082 -16.879 1.00 35.59 204 SER A C 1
ATOM 1549 O O . SER A 1 204 ? 14.840 15.926 -17.439 1.00 35.59 204 SER A O 1
ATOM 1551 N N . PRO A 1 205 ? 16.883 16.854 -17.439 1.00 37.31 205 PRO A N 1
ATOM 1552 C CA . PRO A 1 205 ? 16.724 17.566 -18.692 1.00 37.31 205 PRO A CA 1
ATOM 1553 C C . PRO A 1 205 ? 17.317 16.711 -19.817 1.00 37.31 205 PRO A C 1
ATOM 1555 O O . PRO A 1 205 ? 18.248 17.122 -20.499 1.00 37.31 205 PRO A O 1
ATOM 1558 N N . GLU A 1 206 ? 16.791 15.509 -20.035 1.00 40.62 206 GLU A N 1
ATOM 1559 C CA . GLU A 1 206 ? 17.119 14.722 -21.231 1.00 40.62 206 GLU A CA 1
ATOM 1560 C C . GLU A 1 206 ? 16.091 14.973 -22.341 1.00 40.62 206 GLU A C 1
ATOM 1562 O O . GLU A 1 206 ? 15.479 14.039 -22.831 1.00 40.62 206 GLU A O 1
ATOM 1567 N N . GLN A 1 207 ? 15.882 16.240 -22.733 1.00 38.34 207 GLN A N 1
ATOM 1568 C CA . GLN A 1 207 ? 15.301 16.629 -24.037 1.00 38.34 207 GLN A CA 1
ATOM 1569 C C . GLN A 1 207 ? 15.776 18.021 -24.525 1.00 38.34 207 GLN A C 1
ATOM 1571 O O . GLN A 1 207 ? 15.027 18.753 -25.162 1.00 38.34 207 GLN A O 1
ATOM 1576 N N . VAL A 1 208 ? 17.037 18.405 -24.271 1.00 36.59 208 VAL A N 1
ATOM 1577 C CA . VAL A 1 208 ? 17.680 19.557 -24.966 1.00 36.59 208 VAL A CA 1
ATOM 1578 C C . VAL A 1 208 ? 18.865 19.120 -25.842 1.00 36.59 208 VAL A C 1
ATOM 1580 O O . VAL A 1 208 ? 19.570 19.938 -26.419 1.00 36.59 208 VAL A O 1
ATOM 1583 N N . VAL A 1 209 ? 19.061 17.815 -26.038 1.00 39.66 209 VAL A N 1
ATOM 1584 C CA . VAL A 1 209 ? 20.074 17.289 -26.964 1.00 39.66 209 VAL A CA 1
ATOM 1585 C C . VAL A 1 209 ? 19.381 16.449 -28.030 1.00 39.66 209 VAL A C 1
ATOM 1587 O O . VAL A 1 209 ? 19.514 15.245 -28.001 1.00 39.66 209 VAL A O 1
ATOM 1590 N N . PHE A 1 210 ? 18.571 17.052 -28.908 1.00 35.62 210 PHE A N 1
ATOM 1591 C CA . PHE A 1 210 ? 18.225 16.507 -30.240 1.00 35.62 210 PHE A CA 1
ATOM 1592 C C . PHE A 1 210 ? 17.339 17.499 -31.023 1.00 35.62 210 PHE A C 1
ATOM 1594 O O . PHE A 1 210 ? 16.154 17.266 -31.226 1.00 35.62 210 PHE A O 1
ATOM 1601 N N . ASN A 1 211 ? 17.897 18.644 -31.432 1.00 36.78 211 ASN A N 1
ATOM 1602 C CA . ASN A 1 211 ? 17.629 19.259 -32.745 1.00 36.78 211 ASN A CA 1
ATOM 1603 C C . ASN A 1 211 ? 18.362 20.596 -32.875 1.00 36.78 211 ASN A C 1
ATOM 1605 O O . ASN A 1 211 ? 17.958 21.598 -32.291 1.00 36.78 211 ASN A O 1
ATOM 1609 N N . GLY A 1 212 ? 19.431 20.610 -33.671 1.00 33.62 212 GLY A N 1
ATOM 1610 C CA . GLY A 1 212 ? 20.144 21.844 -33.991 1.00 33.62 212 GLY A CA 1
ATOM 1611 C C . GLY A 1 212 ? 21.507 21.668 -34.656 1.00 33.62 212 GLY A C 1
ATOM 1612 O O . GLY A 1 212 ? 22.426 22.375 -34.272 1.00 33.62 212 GLY A O 1
ATOM 1613 N N . ASN A 1 213 ? 21.666 20.699 -35.569 1.00 29.03 213 ASN A N 1
ATOM 1614 C CA . ASN A 1 213 ? 22.424 20.855 -36.826 1.00 29.03 213 ASN A CA 1
ATOM 1615 C C . ASN A 1 213 ? 22.530 19.515 -37.569 1.00 29.03 213 ASN A C 1
ATOM 1617 O O . ASN A 1 213 ? 23.470 18.741 -37.410 1.00 29.03 213 ASN A O 1
ATOM 1621 N N . SER A 1 214 ? 21.535 19.262 -38.414 1.00 33.16 214 SER A N 1
ATOM 1622 C CA . SER A 1 214 ? 21.709 18.492 -39.642 1.00 33.16 214 SER A CA 1
ATOM 1623 C C . SER A 1 214 ? 22.540 19.295 -40.653 1.00 33.16 214 SER A C 1
ATOM 1625 O O . SER A 1 214 ? 22.538 20.524 -40.596 1.00 33.16 214 SER A O 1
ATOM 1627 N N . THR A 1 215 ? 23.134 18.589 -41.627 1.00 30.84 215 THR A N 1
ATOM 1628 C CA . THR A 1 215 ? 23.929 19.059 -42.790 1.00 30.84 215 THR A CA 1
ATOM 1629 C C . THR A 1 215 ? 25.309 19.616 -42.417 1.00 30.84 215 THR A C 1
ATOM 1631 O O . THR A 1 215 ? 25.412 20.536 -41.626 1.00 30.84 215 THR A O 1
ATOM 1634 N N . ILE A 1 216 ? 26.429 19.048 -42.884 1.00 32.66 216 ILE A N 1
ATOM 1635 C CA . ILE A 1 216 ? 26.864 19.007 -44.290 1.00 32.66 216 ILE A CA 1
ATOM 1636 C C . ILE A 1 216 ? 27.518 17.653 -44.624 1.00 32.66 216 ILE A C 1
ATOM 1638 O O . ILE A 1 216 ? 28.504 17.248 -44.014 1.00 32.66 216 ILE A O 1
ATOM 1642 N N . ALA A 1 217 ? 26.984 16.987 -45.649 1.00 32.59 217 ALA A N 1
ATOM 1643 C CA . ALA A 1 217 ? 27.734 16.036 -46.452 1.00 32.59 217 ALA A CA 1
ATOM 1644 C C . ALA A 1 217 ? 28.782 16.811 -47.262 1.00 32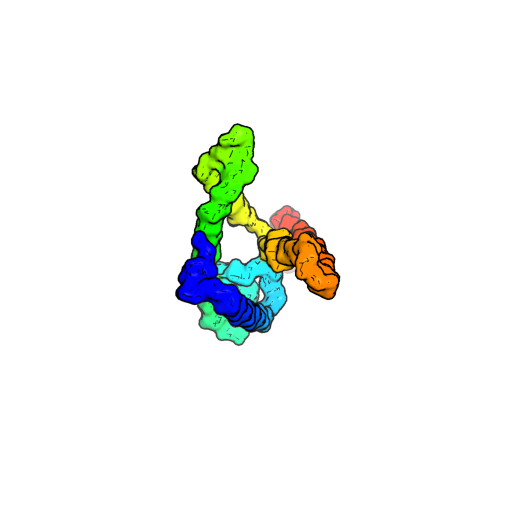.59 217 ALA A C 1
ATOM 1646 O O . ALA A 1 217 ? 28.415 17.744 -47.969 1.00 32.59 217 ALA A O 1
ATOM 1647 N N . ASN A 1 218 ? 30.056 16.424 -47.187 1.00 30.25 218 ASN A N 1
ATOM 1648 C CA . ASN A 1 218 ? 31.025 16.796 -48.213 1.00 30.25 218 ASN A CA 1
ATOM 1649 C C . ASN A 1 218 ? 31.935 15.604 -48.525 1.00 30.25 218 ASN A C 1
ATOM 1651 O O . ASN A 1 218 ? 32.893 15.297 -47.821 1.00 30.25 218 ASN A O 1
ATOM 1655 N N . THR A 1 219 ? 31.578 14.915 -49.602 1.00 35.38 219 THR A N 1
ATOM 1656 C CA . THR A 1 219 ? 32.494 14.233 -50.516 1.00 35.38 219 THR A CA 1
ATOM 1657 C C . THR A 1 219 ? 33.506 15.224 -51.087 1.00 35.38 219 THR A C 1
ATOM 1659 O O . THR A 1 219 ? 33.059 16.213 -51.653 1.00 35.38 219 THR A O 1
ATOM 1662 N N . THR A 1 220 ? 34.810 14.917 -51.012 1.00 32.12 220 THR A N 1
ATOM 1663 C CA . THR A 1 220 ? 35.772 14.889 -52.146 1.00 32.12 220 THR A CA 1
ATOM 1664 C C . THR A 1 220 ? 37.199 14.566 -51.662 1.00 32.12 220 THR A C 1
ATOM 1666 O O . THR A 1 220 ? 37.675 15.226 -50.747 1.00 32.12 220 THR A O 1
ATOM 1669 N N . SER A 1 221 ? 37.822 13.551 -52.296 1.00 32.00 221 SER A N 1
ATOM 1670 C CA . SER A 1 221 ? 39.238 13.411 -52.745 1.00 32.00 221 SER A CA 1
ATOM 1671 C C . SER A 1 221 ? 40.349 14.132 -51.952 1.00 32.00 221 SER A C 1
ATOM 1673 O O . SER A 1 221 ? 40.274 15.343 -51.790 1.00 32.00 221 SER A O 1
ATOM 1675 N N . THR A 1 222 ? 41.432 13.501 -51.495 1.00 35.22 222 THR A N 1
ATOM 1676 C CA . THR A 1 222 ? 42.435 12.637 -52.168 1.00 35.22 222 THR A CA 1
ATOM 1677 C C . THR A 1 222 ? 43.295 11.966 -51.106 1.00 35.22 222 THR A C 1
ATOM 1679 O O . THR A 1 222 ? 43.595 12.671 -50.115 1.00 35.22 222 THR A O 1
#

Foldseek 3Di:
DPPLVPDPDNPPVVVVVVVVVVVVVVCVVCVVCVVVVCVLQPCLCPLDDPLVQLCDPHPSLVVQCVVPNCVRSNVVSVVVSVVVVVVVVVVVVVVLVVVLVVVQVVPDDPNDRDDSVVSVVVVVVVVVVCVVDPLVNVSLVVVLVCLVPVLCVPQVVVLVVQLPDPPDDPVSNVVSVVSNVVSVCSNVVSNVVSVVSSVVRVPPPVPPPDDDDDDDDDDDDD

Mean predicted aligned error: 12.79 Å

Solvent-accessible surface area (backbone atoms only — not comparable to full-atom values): 12707 Å² total; per-residue (Å²): 133,63,73,65,79,72,43,98,63,63,47,71,69,50,48,52,50,52,52,51,52,52,49,51,53,50,51,52,51,54,50,48,51,50,52,53,47,41,72,72,55,52,78,71,54,71,53,44,58,64,59,67,43,32,74,48,99,29,74,59,35,52,52,33,22,73,76,56,35,62,62,64,13,44,50,44,42,36,50,51,26,67,58,48,51,56,52,54,54,50,48,54,56,59,48,43,72,63,46,47,63,54,48,28,59,71,63,35,58,93,85,46,63,56,54,70,66,59,57,50,49,54,51,50,51,50,52,49,53,56,66,74,47,81,59,85,41,50,38,41,53,53,49,40,54,43,39,66,53,48,37,46,65,71,43,29,49,59,22,50,54,51,54,72,40,88,92,57,57,72,68,61,32,53,55,21,51,52,46,35,54,50,37,50,49,50,40,53,51,55,37,50,55,38,49,54,57,50,56,57,65,74,64,69,77,89,80,81,87,85,85,91,79,82,85,82,89,77,90,76,91,133

Sequence (222 aa):
MDIFNSMKDSSLKNVRKVTIIAAIIATFLYGFVGFMGFRAVGTGVGGDPVIFHFGSSSPIVENLTERYGIYLGNYLPKALYTMFCPIFFSGIIFNMFVIIPILQKWFSLKGRTPSRAVVTLALCVFLFATAIVPISGLGSVISIIGFLLTTPLSFMYPALFVLFTPSRSGIMKIGSGIVVGLSIAIMVGLTAMKIVDLSSLKVSPEQVVFNGNSTIANTTST

Organism: Vittaforma corneae (strain ATCC 50505) (NCBI:txid993615)